Protein AF-A0A9Q0R6B8-F1 (afdb_monomer_lite)

Organism: Anaeramoeba ignava (NCBI:txid1746090)

pLDDT: mean 73.83, std 19.85, range [25.17, 93.31]

Sequence (188 aa):
MEQKQKRKKRKTPLKTPKKSAFLLFLQDQKAKILKKKPNLSGKEISKEGSKIWKKLSNQEKEKYKKKAREEQEKINEEINKSEKNGLESSSTSESEQEKKIPKTRSKFKIPKSVPLEKPLSPYRLFMIDTQKKNLEEFKGISVGEYSKKMSQKWIKLPEEEKKKFFDESKRQKENFQKLLKQNENQQI

InterPro domains:
  IPR009071 High mobility group box domain [PF00505] (19-79)
  IPR009071 High mobility group box domain [PF00505] (118-182)
  IPR009071 High mobility group box domain [PS50118] (15-83)
  IPR009071 High mobility group box domain [PS50118] (116-184)
  IPR009071 High mobility group box domain [SM00398] (15-84)
  IPR009071 High mobility group box domain [SM00398] (115-185)
  IPR036910 High mobility group box domain superfamily [G3DSA:1.10.30.10] (1-98)
  IPR036910 High mobility group box domain superfamily [G3DSA:1.10.30.10] (112-188)
  IPR036910 High mobility group box domain superfamily [SSF47095] (12-80)
  IPR036910 High mobility group box domain superfamily [SSF47095] (109-182)
  IPR050342 High Mobility Group Box (HMGB) [PTHR48112] (3-103)

Secondary structure (DSSP, 8-state):
------------S--PPPPPHHHHHHHHHHHHHHHHSTT--HHHHHHHHHHHHHHS-HHHHHHHHHHHHHHHHHHHHHHHHHHHT---S------S---------------TT---PPPPPHHHHHHHHHHHHTTTTTTT--HHHHHHHHHHHHHHS-HHHHHHHHHHHHHHHHHHHHHHHHHHHTT-

Foldseek 3Di:
DDDPPDPPPPPDPAPDPQAALLNVQLVVCVVVLCVVPPPDDPVVSSVVSVVVVVVDDPVSSVVSRVVSVVVVVVSVVVVVVCVVVDDDDDDDDDDDDDPCPDPDPPPPPPPPPDPLPQQDQLLVVQLVVVCVVPVVVCVPDDPVVSVVVSVVCVVPDDVVVSVVSVVSSVVSNVVSVVVVVVVVVVVD

Structure (mmCIF, N/CA/C/O backbone):
data_AF-A0A9Q0R6B8-F1
#
_entry.id   AF-A0A9Q0R6B8-F1
#
loop_
_atom_site.group_PDB
_atom_site.id
_atom_site.type_symbol
_atom_site.label_atom_id
_atom_site.label_alt_id
_atom_site.label_comp_id
_atom_site.label_asym_id
_atom_site.label_entity_id
_atom_site.label_seq_id
_atom_site.pdbx_PDB_ins_code
_atom_site.Cartn_x
_atom_site.Cartn_y
_atom_site.Cartn_z
_atom_site.occupancy
_atom_site.B_iso_or_equiv
_atom_site.auth_seq_id
_atom_site.auth_comp_id
_atom_site.auth_asym_id
_atom_site.auth_atom_id
_atom_site.pdbx_PDB_model_num
ATOM 1 N N . MET A 1 1 ? -14.036 -23.603 -27.955 1.00 36.06 1 MET A N 1
ATOM 2 C CA . MET A 1 1 ? -13.813 -22.554 -26.933 1.00 36.06 1 MET A CA 1
ATOM 3 C C . MET A 1 1 ? -13.292 -23.218 -25.669 1.00 36.06 1 MET A C 1
ATOM 5 O O . MET A 1 1 ? -14.067 -23.802 -24.925 1.00 36.06 1 MET A O 1
ATOM 9 N N . GLU A 1 2 ? -11.976 -23.218 -25.472 1.00 37.44 2 GLU A N 1
ATOM 10 C CA . GLU A 1 2 ? -11.338 -23.941 -24.369 1.00 37.44 2 GLU A CA 1
ATOM 11 C C . GLU A 1 2 ? -11.432 -23.126 -23.071 1.00 37.44 2 GLU A C 1
ATOM 13 O O . GLU A 1 2 ? -10.828 -22.061 -22.923 1.00 37.44 2 GLU A O 1
ATOM 18 N N . GLN A 1 3 ? -12.262 -23.589 -22.134 1.00 38.31 3 GLN A N 1
ATOM 19 C CA . GLN A 1 3 ? -12.469 -22.920 -20.854 1.00 38.31 3 GLN A CA 1
ATOM 20 C C . GLN A 1 3 ? -11.260 -23.149 -19.944 1.00 38.31 3 GLN A C 1
ATOM 22 O O . GLN A 1 3 ? -11.102 -24.192 -19.312 1.00 38.31 3 GLN A O 1
ATOM 27 N N . LYS A 1 4 ? -10.408 -22.127 -19.852 1.00 40.81 4 LYS A N 1
ATOM 28 C CA . LYS A 1 4 ? -9.265 -22.058 -18.938 1.00 40.81 4 LYS A CA 1
ATOM 29 C C . LYS A 1 4 ? -9.755 -22.103 -17.484 1.00 40.81 4 LYS A C 1
ATOM 31 O O . LYS A 1 4 ? -10.089 -21.073 -16.894 1.00 40.81 4 LYS A O 1
ATOM 36 N N . GLN A 1 5 ? -9.800 -23.298 -16.894 1.00 43.00 5 GLN A N 1
ATOM 37 C CA . GLN A 1 5 ? -10.132 -23.487 -15.482 1.00 43.00 5 GLN A CA 1
ATOM 38 C C . GLN A 1 5 ? -9.144 -22.703 -14.606 1.00 43.00 5 GLN A C 1
ATOM 40 O O . GLN A 1 5 ? -7.953 -23.011 -14.517 1.00 43.00 5 GLN A O 1
ATOM 45 N N . LYS A 1 6 ? -9.641 -21.659 -13.931 1.00 41.78 6 LYS A N 1
ATOM 46 C CA . LYS A 1 6 ? -8.893 -20.949 -12.888 1.00 41.78 6 LYS A CA 1
ATOM 47 C C . LYS A 1 6 ? -8.602 -21.939 -11.761 1.00 41.78 6 LYS A C 1
ATOM 49 O O . LYS A 1 6 ? -9.496 -22.269 -10.985 1.00 41.78 6 LYS A O 1
ATOM 54 N N . ARG A 1 7 ? -7.346 -22.388 -11.644 1.00 40.69 7 ARG A N 1
ATOM 55 C CA . ARG A 1 7 ? -6.863 -23.170 -10.494 1.00 40.69 7 ARG A CA 1
ATOM 56 C C . ARG A 1 7 ? -7.252 -22.425 -9.211 1.00 40.69 7 ARG A C 1
ATOM 58 O O . ARG A 1 7 ? -6.732 -21.340 -8.940 1.00 40.69 7 ARG A O 1
ATOM 65 N N . LYS A 1 8 ? -8.183 -22.988 -8.429 1.00 44.59 8 LYS A N 1
ATOM 66 C CA . LYS A 1 8 ? -8.467 -22.529 -7.063 1.00 44.59 8 LYS A CA 1
ATOM 67 C C . LYS A 1 8 ? -7.146 -22.619 -6.305 1.00 44.59 8 LYS A C 1
ATOM 69 O O . LYS A 1 8 ? -6.636 -23.716 -6.091 1.00 44.59 8 LYS A O 1
ATOM 74 N N . LYS A 1 9 ? -6.563 -21.470 -5.947 1.00 42.16 9 LYS A N 1
ATOM 75 C CA . LYS A 1 9 ? -5.397 -21.431 -5.060 1.00 42.16 9 LYS A CA 1
ATOM 76 C C . LYS A 1 9 ? -5.772 -22.231 -3.815 1.00 42.16 9 LYS A C 1
ATOM 78 O O . LYS A 1 9 ? -6.734 -21.872 -3.133 1.00 42.16 9 LYS A O 1
ATOM 83 N N . ARG A 1 10 ? -5.060 -23.335 -3.571 1.00 37.53 10 ARG A N 1
ATOM 84 C CA . ARG A 1 10 ? -5.156 -24.093 -2.323 1.00 37.53 10 ARG A CA 1
ATOM 85 C C . ARG A 1 10 ? -5.010 -23.075 -1.194 1.00 37.53 10 ARG A C 1
ATOM 87 O O . ARG A 1 10 ? -4.034 -22.327 -1.174 1.00 37.53 10 ARG A O 1
ATOM 94 N N . LYS A 1 11 ? -6.022 -22.972 -0.329 1.00 45.91 11 LYS A N 1
ATOM 95 C CA . LYS A 1 11 ? -5.918 -22.192 0.904 1.00 45.91 11 LYS A CA 1
ATOM 96 C C . LYS A 1 11 ? -4.832 -22.887 1.713 1.00 45.91 11 LYS A C 1
ATOM 98 O O . LYS A 1 11 ? -5.095 -23.926 2.303 1.00 45.91 11 LYS A O 1
ATOM 103 N N . THR A 1 12 ? -3.608 -22.374 1.654 1.00 46.69 12 THR A N 1
ATOM 104 C CA . THR A 1 12 ? -2.565 -22.765 2.597 1.00 46.69 12 THR A CA 1
ATOM 105 C C . THR A 1 12 ? -3.156 -22.580 3.994 1.00 46.69 12 THR A C 1
ATOM 107 O O . THR A 1 12 ? -3.654 -21.478 4.275 1.00 46.69 12 THR A O 1
ATOM 110 N N . PRO A 1 13 ? -3.184 -23.619 4.841 1.00 55.47 13 PRO A N 1
ATOM 111 C CA . PRO A 1 13 ? -3.532 -23.418 6.234 1.00 55.47 13 PRO A CA 1
ATOM 112 C C . PRO A 1 13 ? -2.503 -22.434 6.814 1.00 55.47 13 PRO A C 1
ATOM 114 O O . PRO A 1 13 ? -1.340 -22.451 6.423 1.00 55.47 13 PRO A O 1
ATOM 117 N N . LEU A 1 14 ? -2.952 -21.524 7.679 1.00 56.34 14 LEU A N 1
ATOM 118 C CA . LEU A 1 14 ? -2.113 -20.621 8.485 1.00 56.34 14 LEU A CA 1
ATOM 119 C C . LEU A 1 14 ? -1.522 -19.363 7.830 1.00 56.34 14 LEU A C 1
ATOM 121 O O . LEU A 1 14 ? -0.353 -19.030 7.981 1.00 56.34 14 LEU A O 1
ATOM 125 N N . LYS A 1 15 ? -2.379 -18.524 7.245 1.00 57.25 15 LYS A N 1
ATOM 126 C CA . LYS A 1 15 ? -2.163 -17.060 7.311 1.00 57.25 15 LYS A CA 1
ATOM 127 C C . LYS A 1 15 ? -3.438 -16.332 7.719 1.00 57.25 15 LYS A C 1
ATOM 129 O O . LYS A 1 15 ? -3.855 -15.371 7.076 1.00 57.25 15 LYS A O 1
ATOM 134 N N . THR A 1 16 ? -4.098 -16.794 8.779 1.00 60.78 16 THR A N 1
ATOM 135 C CA . THR A 1 16 ? -5.137 -15.982 9.419 1.00 60.78 16 THR A CA 1
ATOM 136 C C . THR A 1 16 ? -4.463 -14.788 10.101 1.00 60.78 16 THR A C 1
ATOM 138 O O . THR A 1 16 ? -3.578 -14.981 10.935 1.00 60.78 16 THR A O 1
ATOM 141 N N . PRO A 1 17 ? -4.818 -13.541 9.743 1.00 67.81 17 PRO A N 1
ATOM 142 C CA . PRO A 1 17 ? -4.202 -12.371 10.352 1.00 67.81 17 PRO A CA 1
ATOM 143 C C . PRO A 1 17 ? -4.539 -12.324 11.846 1.00 67.81 17 PRO A C 1
ATOM 145 O O . PRO A 1 17 ? -5.704 -12.469 12.220 1.00 67.81 17 PRO A O 1
ATOM 148 N N . LYS A 1 18 ? -3.523 -12.085 12.687 1.00 74.81 18 LYS A N 1
ATOM 149 C CA . LYS A 1 18 ? -3.690 -11.899 14.137 1.00 74.81 18 LYS A CA 1
ATOM 150 C C . LYS A 1 18 ? -4.697 -10.769 14.380 1.00 74.81 18 LYS A C 1
ATOM 152 O O . LYS A 1 18 ? -4.462 -9.623 13.987 1.00 74.81 18 LYS A O 1
ATOM 157 N N . LYS A 1 19 ? -5.841 -11.084 14.989 1.00 79.06 19 LYS A N 1
ATOM 158 C CA . LYS A 1 19 ? -6.886 -10.097 15.278 1.00 79.06 19 LYS A CA 1
ATOM 159 C C . LYS A 1 19 ? -6.569 -9.396 16.595 1.00 79.06 19 LYS A C 1
ATOM 161 O O . LYS A 1 19 ? -6.492 -10.023 17.641 1.00 79.06 19 LYS A O 1
ATOM 166 N N . SER A 1 20 ? -6.423 -8.075 16.543 1.00 86.88 20 SER A N 1
ATOM 167 C CA . SER A 1 20 ? -6.339 -7.231 17.740 1.00 86.88 20 SER A CA 1
ATOM 168 C C . SER A 1 20 ? -7.655 -7.263 18.535 1.00 86.88 20 SER A C 1
ATOM 170 O O . SER A 1 20 ? -8.725 -7.442 17.951 1.00 86.88 20 SER A O 1
ATOM 172 N N . ALA A 1 21 ? -7.592 -6.989 19.843 1.00 90.31 21 ALA A N 1
ATOM 173 C CA . ALA A 1 21 ? -8.752 -6.840 20.732 1.00 90.31 21 ALA A CA 1
ATOM 174 C C . ALA A 1 21 ? -9.850 -5.938 20.144 1.00 90.31 21 ALA A C 1
ATOM 176 O O . ALA A 1 21 ? -11.033 -6.271 20.191 1.00 90.31 21 ALA A O 1
ATOM 177 N N . PHE A 1 22 ? -9.450 -4.831 19.511 1.00 90.75 22 PHE A N 1
ATOM 178 C CA . PHE A 1 22 ? -10.383 -3.920 18.853 1.00 90.75 22 PHE A CA 1
ATOM 179 C C . PHE A 1 22 ? -11.073 -4.552 17.635 1.00 90.75 22 PHE A C 1
ATOM 181 O O . PHE A 1 22 ? -12.249 -4.296 17.401 1.00 90.75 22 PHE A O 1
ATOM 188 N N . LEU A 1 23 ? -10.376 -5.391 16.862 1.00 90.19 23 LEU A N 1
ATOM 189 C CA . LEU A 1 23 ? -10.960 -6.063 15.696 1.00 90.19 23 LEU A CA 1
ATOM 190 C C . LEU A 1 23 ? -11.972 -7.136 16.107 1.00 90.19 23 LEU A C 1
ATOM 192 O O . LEU A 1 23 ? -13.007 -7.256 15.458 1.00 90.19 23 LEU A O 1
ATOM 196 N N . LEU A 1 24 ? -11.700 -7.872 17.190 1.00 90.56 24 LEU A N 1
ATOM 197 C CA . LEU A 1 24 ? -12.663 -8.813 17.775 1.00 90.56 24 LEU A CA 1
ATOM 198 C C . LEU A 1 24 ? -13.919 -8.078 18.247 1.00 90.56 24 LEU A C 1
ATOM 200 O O . LEU A 1 24 ? -15.034 -8.445 17.893 1.00 90.56 24 LEU A O 1
ATOM 204 N N . PHE A 1 25 ? -13.732 -6.967 18.955 1.00 92.50 25 PHE A N 1
ATOM 205 C CA . PHE A 1 25 ? -14.836 -6.110 19.361 1.00 92.50 25 PHE A CA 1
ATOM 206 C C . PHE A 1 25 ? -15.630 -5.549 18.173 1.00 92.50 25 PHE A C 1
ATOM 208 O O . PHE A 1 25 ? -16.860 -5.575 18.183 1.00 92.50 25 PHE A O 1
ATOM 215 N N . LEU A 1 26 ? -14.952 -5.053 17.132 1.00 91.12 26 LEU A N 1
ATOM 216 C CA . LEU A 1 26 ? -15.616 -4.563 15.926 1.00 91.12 26 LEU A CA 1
ATOM 217 C C . LEU A 1 26 ? -16.422 -5.665 15.244 1.00 91.12 26 LEU A C 1
ATOM 219 O O . LEU A 1 26 ? -17.493 -5.373 14.725 1.00 91.12 26 LEU A O 1
ATOM 223 N N . GLN A 1 27 ? -15.933 -6.907 15.238 1.00 89.81 27 GLN A N 1
ATOM 224 C CA . GLN A 1 27 ? -16.653 -8.043 14.669 1.00 89.81 27 GLN A CA 1
ATOM 225 C C . GLN A 1 27 ? -17.984 -8.274 15.4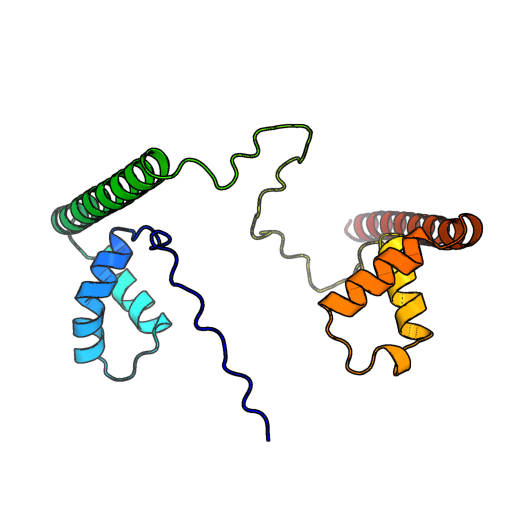04 1.00 89.81 27 GLN A C 1
ATOM 227 O O . GLN A 1 27 ? -19.023 -8.375 14.750 1.00 89.81 27 GLN A O 1
ATOM 232 N N . ASP A 1 28 ? -17.966 -8.242 16.737 1.00 89.56 28 ASP A N 1
ATOM 233 C CA . ASP A 1 28 ? -19.156 -8.438 17.576 1.00 89.56 28 ASP A CA 1
ATOM 234 C C . ASP A 1 28 ? -20.130 -7.248 17.498 1.00 89.56 28 ASP A C 1
ATOM 236 O O . ASP A 1 28 ? -21.353 -7.407 17.491 1.00 89.56 28 ASP A O 1
ATOM 240 N N . GLN A 1 29 ? -19.603 -6.023 17.416 1.00 88.81 29 GLN A N 1
ATOM 241 C CA . GLN A 1 29 ? -20.421 -4.810 17.360 1.00 88.81 29 GLN A CA 1
ATOM 242 C C . GLN A 1 29 ? -20.881 -4.438 15.959 1.00 88.81 29 GLN A C 1
ATOM 244 O O . GLN A 1 29 ? -21.836 -3.674 15.836 1.00 88.81 29 GLN A O 1
ATOM 249 N N . LYS A 1 30 ? -20.257 -4.962 14.899 1.00 88.38 30 LYS A N 1
ATOM 250 C CA . LYS A 1 30 ? -20.631 -4.640 13.517 1.00 88.38 30 LYS A CA 1
ATOM 251 C C . LYS A 1 30 ? -22.118 -4.880 13.281 1.00 88.38 30 LYS A C 1
ATOM 253 O O . LYS A 1 30 ? -22.778 -4.010 12.725 1.00 88.38 30 LYS A O 1
ATOM 258 N N . ALA A 1 31 ? -22.655 -6.005 13.755 1.00 88.56 31 ALA A N 1
ATOM 259 C CA . ALA A 1 31 ? -24.080 -6.311 13.635 1.00 88.56 31 ALA A CA 1
ATOM 260 C C . ALA A 1 31 ? -24.959 -5.293 14.385 1.00 88.56 31 ALA A C 1
ATOM 262 O O . ALA A 1 31 ? -25.987 -4.867 13.870 1.00 88.56 31 ALA A O 1
ATOM 263 N N . LYS A 1 32 ? -24.538 -4.842 15.574 1.00 88.19 32 LYS A N 1
ATOM 264 C CA . LYS A 1 32 ? -25.257 -3.825 16.362 1.00 88.19 32 LYS A CA 1
ATOM 265 C C . LYS A 1 32 ? -25.207 -2.443 15.703 1.00 88.19 32 LYS A C 1
ATOM 267 O O . LYS A 1 32 ? -26.215 -1.744 15.684 1.00 88.19 32 LYS A O 1
ATOM 272 N N . ILE A 1 33 ? -24.060 -2.066 15.135 1.00 86.94 33 ILE A N 1
ATOM 273 C CA . ILE A 1 33 ? -23.883 -0.807 14.397 1.00 86.94 33 ILE A CA 1
ATOM 274 C C . ILE A 1 33 ? -24.742 -0.821 13.129 1.00 86.94 33 ILE A C 1
ATOM 276 O O . ILE A 1 33 ? -25.433 0.157 12.859 1.00 86.94 33 ILE A O 1
ATOM 280 N N . LEU A 1 34 ? -24.764 -1.943 12.404 1.00 86.44 34 LEU A N 1
ATOM 281 C CA . LEU A 1 34 ? -25.547 -2.091 11.179 1.00 86.44 34 LEU A CA 1
ATOM 282 C C . LEU A 1 34 ? -27.059 -2.133 11.449 1.00 86.44 34 LEU A C 1
ATOM 284 O O . LEU A 1 34 ? -27.821 -1.590 10.662 1.00 86.44 34 LEU A O 1
ATOM 288 N N . LYS A 1 35 ? -27.496 -2.702 12.585 1.00 88.00 35 LYS A N 1
ATOM 289 C CA . LYS A 1 35 ? -28.900 -2.624 13.034 1.00 88.00 35 LYS A CA 1
ATOM 290 C C . LYS A 1 35 ? -29.338 -1.189 13.328 1.00 88.00 35 LYS A C 1
ATOM 292 O O . LYS A 1 35 ? -30.445 -0.811 12.978 1.00 88.00 35 LYS A O 1
ATOM 297 N N . LYS A 1 36 ? -28.481 -0.389 13.973 1.00 86.44 36 LYS A N 1
ATOM 298 C CA . LYS A 1 36 ? -28.786 1.019 14.283 1.00 86.44 36 LYS A CA 1
ATOM 299 C C . LYS A 1 36 ? -28.726 1.922 13.053 1.00 86.44 36 LYS A C 1
ATOM 301 O O . LYS A 1 36 ? -29.419 2.930 13.006 1.00 86.44 36 LYS A O 1
ATOM 306 N N . LYS A 1 37 ? -27.850 1.600 12.101 1.00 82.69 37 LYS A N 1
ATOM 307 C CA . LYS A 1 37 ? -27.638 2.357 10.868 1.00 82.69 37 LYS A CA 1
ATOM 308 C C . LYS A 1 37 ? -27.462 1.384 9.698 1.00 82.69 37 LYS A C 1
ATOM 310 O O . LYS A 1 37 ? -26.321 1.024 9.374 1.00 82.69 37 LYS A O 1
ATOM 315 N N . PRO A 1 38 ? -28.568 0.931 9.084 1.00 80.25 38 PRO A N 1
ATOM 316 C CA . PRO A 1 38 ? -28.484 0.154 7.855 1.00 80.25 38 PRO A CA 1
ATOM 317 C C . PRO A 1 38 ? -27.844 1.023 6.756 1.00 80.25 38 PRO A C 1
ATOM 319 O O . PRO A 1 38 ? -28.044 2.233 6.736 1.00 80.25 38 PRO A O 1
ATOM 322 N N . ASN A 1 39 ? -27.050 0.416 5.866 1.00 81.50 39 ASN A N 1
ATOM 323 C CA . ASN A 1 39 ? -26.309 1.054 4.753 1.00 81.50 39 ASN A CA 1
ATOM 324 C C . ASN A 1 39 ? -24.988 1.788 5.064 1.00 81.50 39 ASN A C 1
ATOM 326 O O . ASN A 1 39 ? -24.463 2.480 4.195 1.00 81.50 39 ASN A O 1
ATOM 330 N N . LEU A 1 40 ? -24.379 1.607 6.241 1.00 80.62 40 LEU A N 1
ATOM 331 C CA . LEU A 1 40 ? -23.045 2.173 6.490 1.00 80.62 40 LEU A CA 1
ATOM 332 C C . LEU A 1 40 ? -21.926 1.445 5.735 1.00 80.62 40 LEU A C 1
ATOM 334 O O . LEU A 1 40 ? -21.816 0.214 5.761 1.00 80.62 40 LEU A O 1
ATOM 338 N N . SER A 1 41 ? -21.007 2.226 5.166 1.00 84.75 41 SER A N 1
ATOM 339 C CA . SER A 1 41 ? -19.764 1.715 4.594 1.00 84.75 41 SER A CA 1
ATOM 340 C C . SER A 1 41 ? -18.840 1.170 5.689 1.00 84.75 41 SER A C 1
ATOM 342 O O . SER A 1 41 ? -18.811 1.660 6.820 1.00 84.75 41 SER A O 1
ATOM 344 N N . GLY A 1 42 ? -17.994 0.186 5.363 1.00 83.06 42 GLY A N 1
ATOM 345 C CA . GLY A 1 42 ? -17.058 -0.422 6.324 1.00 83.06 42 GLY A CA 1
ATOM 346 C C . GLY A 1 42 ? -16.146 0.588 7.043 1.00 83.06 42 GLY A C 1
ATOM 347 O O . GLY A 1 42 ? -15.787 0.391 8.209 1.00 83.06 42 GLY A O 1
ATOM 348 N N . LYS A 1 43 ? -15.818 1.706 6.377 1.00 87.38 43 LYS A N 1
ATOM 349 C CA . LYS A 1 43 ? -15.068 2.828 6.970 1.00 87.38 43 LYS A CA 1
ATOM 350 C C . LYS A 1 43 ? -15.859 3.529 8.078 1.00 87.38 43 LYS A C 1
ATOM 352 O O . LYS A 1 43 ? -15.298 3.854 9.122 1.00 87.38 43 LYS A O 1
ATOM 357 N N . GLU A 1 44 ? -17.152 3.736 7.873 1.00 88.75 44 GLU A N 1
ATOM 358 C CA . GLU A 1 44 ? -18.035 4.404 8.830 1.00 88.75 44 GLU A CA 1
ATOM 359 C C . GLU A 1 44 ? -18.336 3.502 10.025 1.00 88.75 44 GLU A C 1
ATOM 361 O O . GLU A 1 44 ? -18.282 3.965 11.163 1.00 88.75 44 GLU A O 1
ATOM 366 N N . ILE A 1 45 ? -18.526 2.199 9.785 1.00 88.31 45 ILE A N 1
ATOM 367 C CA . ILE A 1 45 ? -18.655 1.188 10.846 1.00 88.31 45 ILE A CA 1
ATOM 368 C C . ILE A 1 45 ? -17.416 1.202 11.742 1.00 88.31 45 ILE A C 1
ATOM 370 O O . ILE A 1 45 ? -17.530 1.198 12.966 1.00 88.31 45 ILE A O 1
ATOM 374 N N . SER A 1 46 ? -16.227 1.261 11.140 1.00 88.94 46 SER A N 1
ATOM 375 C CA . SER A 1 46 ? -14.970 1.327 11.887 1.00 88.94 46 SER A CA 1
ATOM 376 C C . SER A 1 46 ? -14.869 2.622 12.698 1.00 88.94 46 SER A C 1
ATOM 378 O O . SER A 1 46 ? -14.500 2.573 13.868 1.00 88.94 46 SER A O 1
ATOM 380 N N . LYS A 1 47 ? -15.253 3.771 12.121 1.00 90.69 47 LYS A N 1
ATOM 381 C CA . LYS A 1 47 ? -15.260 5.073 12.812 1.00 90.69 47 LYS A CA 1
ATOM 382 C C . LYS A 1 47 ? -16.212 5.075 14.007 1.00 90.69 47 LYS A C 1
ATOM 384 O O . LYS A 1 47 ? -15.840 5.542 15.081 1.00 90.69 47 LYS A O 1
ATOM 389 N N . GLU A 1 48 ? -17.416 4.540 13.839 1.00 90.00 48 GLU A N 1
ATOM 390 C CA . GLU A 1 48 ? -18.404 4.463 14.913 1.00 90.00 48 GLU A CA 1
ATOM 391 C C . GLU A 1 48 ? -17.979 3.460 15.990 1.00 90.00 48 GLU A C 1
ATOM 393 O O . GLU A 1 48 ? -17.983 3.777 17.178 1.00 90.00 48 GLU A O 1
ATOM 398 N N . GLY A 1 49 ? -17.484 2.292 15.585 1.00 91.06 49 GLY A N 1
ATOM 399 C CA . GLY A 1 49 ? -16.946 1.301 16.506 1.00 91.06 49 GLY A CA 1
ATOM 400 C C . GLY A 1 49 ? -15.740 1.814 17.297 1.00 91.06 49 GLY A C 1
ATOM 401 O O . GLY A 1 49 ? -15.642 1.539 18.489 1.00 91.06 49 GLY A O 1
ATOM 402 N N . SER A 1 50 ? -14.869 2.643 16.711 1.00 91.81 50 SER A N 1
ATOM 403 C CA . SER A 1 50 ? -13.793 3.312 17.458 1.00 91.81 50 SER A CA 1
ATOM 404 C C . SER A 1 50 ? -14.320 4.257 18.540 1.00 91.81 50 SER A C 1
ATOM 406 O O . SER A 1 50 ? -13.724 4.329 19.614 1.00 91.81 50 SER A O 1
ATOM 408 N N . LYS A 1 51 ? -15.427 4.974 18.298 1.00 92.00 51 LYS A N 1
ATOM 409 C CA . LYS A 1 51 ? -16.048 5.823 19.330 1.00 92.00 51 LYS A CA 1
ATOM 410 C C . LYS A 1 51 ? -16.593 4.979 20.477 1.00 92.00 51 LYS A C 1
ATOM 412 O O . LYS A 1 51 ? -16.340 5.310 21.632 1.00 92.00 51 LYS A O 1
ATOM 417 N N . ILE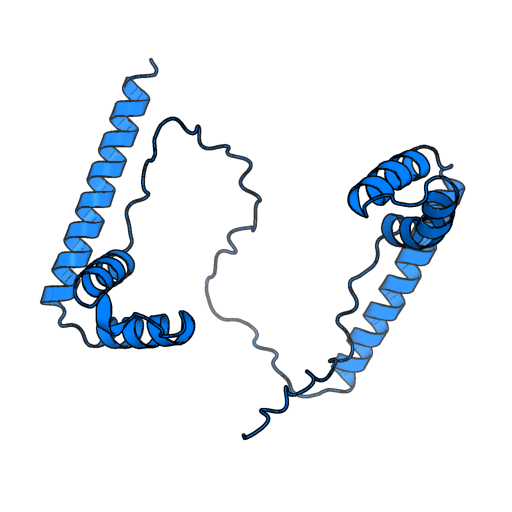 A 1 52 ? -17.294 3.886 20.164 1.00 90.06 52 ILE A N 1
ATOM 418 C CA . ILE A 1 52 ? -17.835 2.972 21.181 1.00 90.06 52 ILE A CA 1
ATOM 419 C C . ILE A 1 52 ? -16.682 2.353 21.977 1.00 90.06 52 ILE A C 1
ATOM 421 O O . ILE A 1 52 ? -16.694 2.408 23.199 1.00 90.06 52 ILE A O 1
ATOM 425 N N . TRP A 1 53 ? -15.635 1.871 21.301 1.00 92.12 53 TRP A N 1
ATOM 426 C CA . TRP A 1 53 ? -14.454 1.303 21.952 1.00 92.12 53 TRP A CA 1
ATOM 427 C C . TRP A 1 53 ? -13.781 2.281 22.911 1.00 92.12 53 TRP A C 1
ATOM 429 O O . TRP A 1 53 ? -13.405 1.891 24.007 1.00 92.12 53 TRP A O 1
ATOM 439 N N . LYS A 1 54 ? -13.650 3.563 22.546 1.00 91.38 54 LYS A N 1
ATOM 440 C CA . LYS A 1 54 ? -13.095 4.575 23.457 1.00 91.38 54 LYS A CA 1
ATOM 441 C C . LYS A 1 54 ? -13.950 4.744 24.715 1.00 91.38 54 LYS A C 1
ATOM 443 O O . LYS A 1 54 ? -13.370 4.826 25.794 1.00 91.38 54 LYS A O 1
ATOM 448 N N . LYS A 1 55 ? -15.280 4.720 24.571 1.00 91.56 55 LYS A N 1
ATOM 449 C CA . LYS A 1 55 ? -16.256 4.857 25.665 1.00 91.56 55 LYS A CA 1
ATOM 450 C C . LYS A 1 55 ? -16.405 3.614 26.554 1.00 91.56 55 LYS A C 1
ATOM 452 O O . LYS A 1 55 ? -16.926 3.749 27.651 1.00 91.56 55 LYS A O 1
ATOM 457 N N . LEU A 1 56 ? -15.975 2.431 26.107 1.00 89.69 56 LEU A N 1
ATOM 458 C CA . LEU A 1 56 ? -16.036 1.214 26.929 1.00 89.69 56 LEU A CA 1
ATOM 459 C C . LEU A 1 56 ? -15.204 1.342 28.204 1.00 89.69 56 LEU A C 1
ATOM 461 O O . LEU A 1 56 ? -14.122 1.946 28.203 1.00 89.69 56 LEU A O 1
ATOM 465 N N . SER A 1 57 ? -15.675 0.665 29.248 1.00 90.69 57 SER A N 1
ATOM 466 C CA . SER A 1 57 ? -14.947 0.495 30.500 1.00 90.69 57 SER A CA 1
ATOM 467 C C . SER A 1 57 ? -13.630 -0.266 30.294 1.00 90.69 57 SER A C 1
ATOM 469 O O . SER A 1 57 ? -13.457 -1.033 29.338 1.00 90.69 57 SER A O 1
ATOM 471 N N . ASN A 1 58 ? -12.678 -0.072 31.210 1.00 89.50 58 ASN A N 1
ATOM 472 C CA . ASN A 1 58 ? -11.420 -0.819 31.183 1.00 89.50 58 ASN A CA 1
ATOM 473 C C . ASN A 1 58 ? -11.659 -2.327 31.352 1.00 89.50 58 ASN A C 1
ATOM 475 O O . ASN A 1 58 ? -11.014 -3.109 30.663 1.00 89.50 58 ASN A O 1
ATOM 479 N N . GLN A 1 59 ? -12.638 -2.738 32.165 1.00 89.31 59 GLN A N 1
ATOM 480 C CA . GLN A 1 59 ? -12.982 -4.150 32.368 1.00 89.31 59 GLN A CA 1
ATOM 481 C C . GLN A 1 59 ? -13.467 -4.833 31.080 1.00 89.31 59 GLN A C 1
ATOM 483 O O . GLN A 1 59 ? -13.030 -5.936 30.748 1.00 89.31 59 GLN A O 1
ATOM 488 N N . GLU A 1 60 ? -14.322 -4.169 30.298 1.00 88.50 60 GLU A N 1
ATOM 489 C CA . GLU A 1 60 ? -14.779 -4.720 29.020 1.00 88.50 60 GLU A CA 1
ATOM 490 C C . GLU A 1 60 ? -13.648 -4.781 27.994 1.00 88.50 60 GLU A C 1
ATOM 492 O O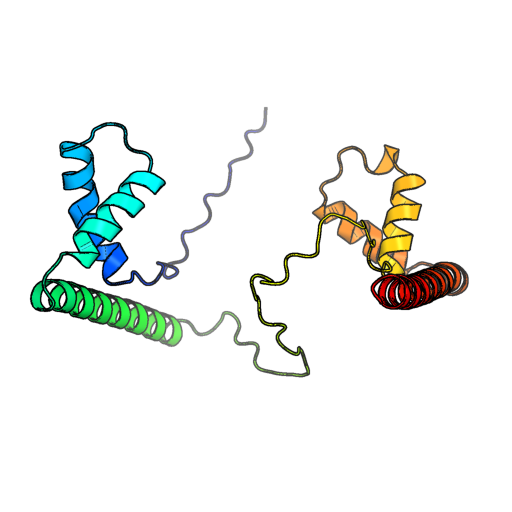 . GLU A 1 60 ? -13.508 -5.781 27.288 1.00 88.50 60 GLU A O 1
ATOM 497 N N . LYS A 1 61 ? -12.799 -3.747 27.936 1.00 90.50 61 LYS A N 1
ATOM 498 C CA . LYS A 1 61 ? -11.603 -3.745 27.080 1.00 90.50 61 LYS A CA 1
ATOM 499 C C . LYS A 1 61 ? -10.659 -4.891 27.443 1.00 90.50 61 LYS A C 1
ATOM 501 O O . LYS A 1 61 ? -10.184 -5.575 26.537 1.00 90.50 61 LYS A O 1
ATOM 506 N N . GLU A 1 62 ? -10.421 -5.129 28.732 1.00 91.81 62 GLU A N 1
ATOM 507 C CA . GLU A 1 62 ? -9.589 -6.233 29.228 1.00 91.81 62 GLU A CA 1
ATOM 508 C C . GLU A 1 62 ? -10.138 -7.597 28.796 1.00 91.81 62 GLU A C 1
ATOM 510 O O . GLU A 1 62 ? -9.378 -8.431 28.306 1.00 91.81 62 GLU A O 1
ATOM 515 N N . LYS A 1 63 ? -11.462 -7.803 28.832 1.00 93.31 63 LYS A N 1
ATOM 516 C CA . LYS A 1 63 ? -12.084 -9.036 28.317 1.00 93.31 63 LYS A CA 1
ATOM 517 C C . LYS A 1 63 ? -11.721 -9.298 26.851 1.00 93.31 63 LYS A C 1
ATOM 519 O O . LYS A 1 63 ? -11.394 -10.428 26.490 1.00 93.31 63 LYS A O 1
ATOM 524 N N . TYR A 1 64 ? -11.744 -8.272 25.998 1.00 91.88 64 TYR A N 1
ATOM 525 C CA . TYR A 1 64 ? -11.349 -8.415 24.590 1.00 91.88 64 TYR A CA 1
ATOM 526 C C . TYR A 1 64 ? -9.834 -8.542 24.399 1.00 91.88 64 TYR A C 1
ATOM 528 O O . TYR A 1 64 ? -9.407 -9.229 23.473 1.00 91.88 64 TYR A O 1
ATOM 536 N N . LYS A 1 65 ? -9.012 -7.921 25.256 1.00 91.81 65 LYS A N 1
ATOM 537 C CA . LYS A 1 65 ? -7.553 -8.121 25.244 1.00 91.81 65 LYS A CA 1
ATOM 538 C C . LYS A 1 65 ? -7.179 -9.551 25.611 1.00 91.81 65 LYS A C 1
ATOM 540 O O . LYS A 1 65 ? -6.373 -10.144 24.901 1.00 91.81 65 LYS A O 1
ATOM 545 N N . LYS A 1 66 ? -7.808 -10.121 26.644 1.00 92.12 66 LYS A N 1
ATOM 546 C CA . LYS A 1 66 ? -7.614 -11.522 27.037 1.00 92.12 66 LYS A CA 1
ATOM 547 C C . LYS A 1 66 ? -7.999 -12.468 25.898 1.00 92.12 66 LYS A C 1
ATOM 549 O O . LYS A 1 66 ? -7.173 -13.269 25.481 1.00 92.12 66 LYS A O 1
ATOM 554 N N . LYS A 1 67 ? -9.180 -12.280 25.295 1.00 89.62 67 LYS A N 1
ATOM 555 C CA . LYS A 1 67 ? -9.603 -13.049 24.108 1.00 89.62 67 LYS A CA 1
ATOM 556 C C . LYS A 1 67 ? -8.624 -12.929 22.935 1.00 89.62 67 LYS A C 1
ATOM 558 O O . LYS A 1 67 ? -8.345 -13.915 22.267 1.00 89.62 67 LYS A O 1
ATOM 563 N N . ALA A 1 68 ? -8.109 -11.727 22.665 1.00 90.25 68 ALA A N 1
ATOM 564 C CA . ALA A 1 68 ? -7.135 -11.520 21.595 1.00 90.25 68 ALA A CA 1
ATOM 565 C C . ALA A 1 68 ? -5.803 -12.223 21.876 1.00 90.25 68 ALA A C 1
ATOM 567 O O . ALA A 1 68 ? -5.191 -12.744 20.948 1.00 90.25 68 ALA A O 1
ATOM 568 N N . ARG A 1 69 ? -5.374 -12.249 23.142 1.00 89.12 69 ARG A N 1
ATOM 569 C CA . ARG A 1 69 ? -4.176 -12.967 23.576 1.00 89.12 69 ARG A CA 1
ATOM 570 C C . ARG A 1 69 ? -4.342 -14.476 23.409 1.00 89.12 69 ARG A C 1
ATOM 572 O O . ARG A 1 69 ? -3.497 -15.082 22.767 1.00 89.12 69 ARG A O 1
ATOM 579 N N . GLU A 1 70 ? -5.448 -15.042 23.886 1.00 89.50 70 GLU A N 1
ATOM 580 C CA . GLU A 1 70 ? -5.754 -16.474 23.744 1.00 89.50 70 GLU A CA 1
ATOM 581 C C . GLU A 1 70 ? -5.818 -16.899 22.267 1.00 89.50 70 GLU A C 1
ATOM 583 O O . GLU A 1 70 ? -5.245 -17.911 21.877 1.00 89.50 70 GLU A O 1
ATOM 588 N N . GLU A 1 71 ? -6.475 -16.110 21.411 1.00 86.44 71 GLU A N 1
ATOM 589 C CA . GLU A 1 71 ? -6.533 -16.381 19.968 1.00 86.44 71 GLU A CA 1
ATOM 590 C C . GLU A 1 71 ? -5.142 -16.293 19.319 1.00 86.44 71 GLU A C 1
ATOM 592 O O . GLU A 1 71 ? -4.792 -17.091 18.450 1.00 86.44 71 GLU A O 1
ATOM 597 N N . GLN A 1 72 ? -4.328 -15.323 19.742 1.00 83.31 72 GLN A N 1
ATOM 598 C CA . GLN A 1 72 ? -2.960 -15.180 19.259 1.00 83.31 72 GLN A CA 1
ATOM 599 C C . GLN A 1 72 ? -2.080 -16.360 19.688 1.00 83.31 72 GLN A C 1
ATOM 601 O O . GLN A 1 72 ? -1.267 -16.805 18.880 1.00 83.31 72 GLN A O 1
ATOM 606 N N . GLU A 1 73 ? -2.232 -16.844 20.920 1.00 86.50 73 GLU A N 1
ATOM 607 C CA . GLU A 1 73 ? -1.524 -18.013 21.446 1.00 86.50 73 GLU A CA 1
ATOM 608 C C . GLU A 1 73 ? -1.911 -19.270 20.658 1.00 86.50 73 GLU A C 1
ATOM 610 O O . GLU A 1 73 ? -1.020 -19.914 20.116 1.00 86.50 73 GLU A O 1
ATOM 615 N N . LYS A 1 74 ? -3.207 -19.524 20.425 1.00 86.00 74 LYS A N 1
ATOM 616 C CA . LYS A 1 74 ? -3.677 -20.642 19.581 1.00 86.00 74 LYS A CA 1
ATOM 617 C C . LYS A 1 74 ? -3.117 -20.602 18.162 1.00 86.00 74 LYS A C 1
ATOM 619 O O . LYS A 1 74 ? -2.671 -21.616 17.639 1.00 86.00 74 LYS A O 1
ATOM 624 N N . ILE A 1 75 ? -3.116 -19.427 17.524 1.00 82.62 75 ILE A N 1
ATOM 625 C CA . ILE A 1 75 ? -2.520 -19.268 16.188 1.00 82.62 75 ILE A CA 1
ATOM 626 C C . ILE A 1 75 ? -1.019 -19.571 16.238 1.00 82.62 75 ILE A C 1
ATOM 628 O O . ILE A 1 75 ? -0.492 -20.183 15.316 1.00 82.62 75 ILE A O 1
ATOM 632 N N . ASN A 1 76 ? -0.325 -19.133 17.289 1.00 82.81 76 ASN A N 1
ATOM 633 C CA . ASN A 1 76 ? 1.107 -19.364 17.446 1.00 82.81 76 ASN A CA 1
ATOM 634 C C . ASN A 1 76 ? 1.427 -20.844 17.695 1.00 82.81 76 ASN A C 1
ATOM 636 O O . ASN A 1 76 ? 2.372 -21.364 17.115 1.00 82.81 76 ASN A O 1
ATOM 640 N N . GLU A 1 77 ? 0.627 -21.526 18.512 1.00 84.75 77 GLU A N 1
ATOM 641 C CA . GLU A 1 77 ? 0.721 -22.969 18.744 1.00 84.75 77 GLU A CA 1
ATOM 642 C C . GLU A 1 77 ? 0.487 -23.760 17.461 1.00 84.75 77 GLU A C 1
ATOM 644 O O . GLU A 1 77 ? 1.265 -24.657 17.149 1.00 84.75 77 GLU A O 1
ATOM 649 N N . GLU A 1 78 ? -0.531 -23.395 16.682 1.00 82.56 78 GLU A N 1
ATOM 650 C CA . GLU A 1 78 ? -0.824 -24.045 15.407 1.00 82.56 78 GLU A CA 1
ATOM 651 C C . GLU A 1 78 ? 0.315 -23.816 14.397 1.00 82.56 78 GLU A C 1
ATOM 653 O O . GLU A 1 78 ? 0.690 -24.742 13.677 1.00 82.56 78 GLU A O 1
ATOM 658 N N . ILE A 1 79 ? 0.916 -22.613 14.374 1.00 79.25 79 ILE A N 1
ATOM 659 C CA . ILE A 1 79 ? 2.104 -22.314 13.554 1.00 79.25 79 ILE A CA 1
ATOM 660 C C . ILE A 1 79 ? 3.266 -23.202 13.988 1.00 79.25 79 ILE A C 1
ATOM 662 O O . ILE A 1 79 ? 3.780 -23.953 13.164 1.00 79.25 79 ILE A O 1
ATOM 666 N N . ASN A 1 80 ? 3.602 -23.213 15.276 1.00 79.31 80 ASN A N 1
ATOM 667 C CA . ASN A 1 80 ? 4.689 -24.031 15.811 1.00 79.31 80 ASN A CA 1
ATOM 668 C C . ASN A 1 80 ? 4.462 -25.533 15.563 1.00 79.31 80 ASN A C 1
ATOM 670 O O . ASN A 1 80 ? 5.401 -26.272 15.277 1.00 79.31 80 ASN A O 1
ATOM 674 N N . LYS A 1 81 ? 3.216 -26.011 15.661 1.00 79.56 81 LYS A N 1
ATOM 675 C CA . LYS A 1 81 ? 2.844 -27.402 15.369 1.00 79.56 81 LYS A CA 1
ATOM 676 C C . LYS A 1 81 ? 2.990 -27.718 13.881 1.00 79.56 81 LYS A C 1
ATOM 678 O O . LYS A 1 81 ? 3.475 -28.792 13.535 1.00 79.56 81 LYS A O 1
ATOM 683 N N . SER A 1 82 ? 2.609 -26.787 13.007 1.00 71.00 82 SER A N 1
ATOM 684 C CA . SER A 1 82 ? 2.794 -26.928 11.560 1.00 71.00 82 SER A CA 1
ATOM 685 C C . SER A 1 82 ? 4.269 -26.893 11.144 1.00 71.00 82 SER A C 1
ATOM 687 O O . SER A 1 82 ? 4.653 -27.648 10.259 1.00 71.00 82 SER A O 1
ATOM 689 N N . GLU A 1 83 ? 5.103 -26.101 11.826 1.00 66.44 83 GLU A N 1
ATOM 690 C CA . GLU A 1 83 ? 6.559 -26.069 11.630 1.00 66.44 83 GLU A CA 1
ATOM 691 C C . GLU A 1 83 ? 7.220 -27.371 12.105 1.00 66.44 83 GLU A C 1
ATOM 693 O O . GLU A 1 83 ? 8.095 -27.900 11.426 1.00 66.44 83 GLU A O 1
ATOM 698 N N . LYS A 1 84 ? 6.763 -27.947 13.226 1.00 62.75 84 LYS A N 1
ATOM 699 C CA . LYS A 1 84 ? 7.268 -29.237 13.732 1.00 62.75 84 LYS A CA 1
ATOM 700 C C . LYS A 1 84 ? 6.862 -30.440 12.876 1.00 62.75 84 LYS A C 1
ATOM 702 O O . LYS A 1 84 ? 7.620 -31.398 12.793 1.00 62.75 84 LYS A O 1
ATOM 707 N N . ASN A 1 85 ? 5.692 -30.396 12.239 1.00 60.75 85 ASN A N 1
ATOM 708 C CA . ASN A 1 85 ? 5.183 -31.490 11.402 1.00 60.75 85 ASN A CA 1
ATOM 709 C C . ASN A 1 85 ? 5.583 -31.372 9.917 1.00 60.75 85 ASN A C 1
ATOM 711 O O . ASN A 1 85 ? 5.217 -32.239 9.126 1.00 60.75 85 ASN A O 1
ATOM 715 N N . GLY A 1 86 ? 6.293 -30.310 9.526 1.00 49.59 86 GLY A N 1
ATOM 716 C CA . GLY A 1 86 ? 6.639 -30.006 8.139 1.00 49.59 86 GLY A CA 1
ATOM 717 C C . GLY A 1 86 ? 8.125 -29.723 7.972 1.00 49.59 86 GLY A C 1
ATOM 718 O O . GLY A 1 86 ? 8.521 -28.572 7.795 1.00 49.59 86 GLY A O 1
ATOM 719 N N . LEU A 1 87 ? 8.946 -30.775 7.992 1.00 46.53 87 LEU A N 1
ATOM 720 C CA . LEU A 1 87 ? 10.278 -30.699 7.404 1.00 46.53 87 LEU A CA 1
ATOM 721 C C . LEU A 1 87 ? 10.095 -30.466 5.892 1.00 46.53 87 LEU A C 1
ATOM 723 O O . LEU A 1 87 ? 9.451 -31.263 5.216 1.00 46.53 87 LEU A O 1
ATOM 727 N N . GLU A 1 88 ? 10.655 -29.354 5.415 1.00 40.09 88 GLU A N 1
ATOM 728 C CA . GLU A 1 88 ? 10.722 -28.890 4.020 1.00 40.09 88 GLU A CA 1
ATOM 729 C C . GLU A 1 88 ? 9.556 -28.014 3.492 1.00 40.09 88 GLU A C 1
ATOM 731 O O . GLU A 1 88 ? 8.686 -28.440 2.740 1.00 40.09 88 GLU A O 1
ATOM 736 N N . SER A 1 89 ? 9.631 -26.704 3.768 1.00 34.31 89 SER A N 1
ATOM 737 C CA . SER A 1 89 ? 9.794 -25.730 2.671 1.00 34.31 89 SER A CA 1
ATOM 738 C C . SER A 1 89 ? 10.397 -24.405 3.171 1.00 34.31 89 SER A C 1
ATOM 740 O O . SER A 1 89 ? 9.699 -23.539 3.700 1.00 34.31 89 SER A O 1
ATOM 742 N N . SER A 1 90 ? 11.710 -24.291 2.953 1.00 32.97 90 SER A N 1
ATOM 743 C CA . SER A 1 90 ? 12.579 -23.103 2.964 1.00 32.97 90 SER A CA 1
ATOM 744 C C . SER A 1 90 ? 12.669 -22.265 4.246 1.00 32.97 90 SER A C 1
ATOM 746 O O . SER A 1 90 ? 12.177 -21.136 4.319 1.00 32.97 90 SER A O 1
ATOM 748 N N . SER A 1 91 ? 13.474 -22.759 5.183 1.00 30.73 91 SER A N 1
ATOM 749 C CA . SER A 1 91 ? 14.503 -21.922 5.801 1.00 30.73 91 SER A CA 1
ATOM 750 C C . SER A 1 91 ? 15.521 -21.546 4.718 1.00 30.73 91 SER A C 1
ATOM 752 O O . SER A 1 91 ? 16.187 -22.415 4.168 1.00 30.73 91 SER A O 1
ATOM 754 N N . THR A 1 92 ? 15.654 -20.265 4.401 1.00 25.25 92 THR A N 1
ATOM 755 C CA . THR A 1 92 ? 16.939 -19.710 3.953 1.00 25.25 92 THR A CA 1
ATOM 756 C C . THR A 1 92 ? 17.367 -18.729 5.025 1.00 25.25 92 THR A C 1
ATOM 758 O O . THR A 1 92 ? 16.837 -17.620 5.108 1.00 25.25 92 THR A O 1
ATOM 761 N N . SER A 1 93 ? 18.267 -19.188 5.887 1.00 33.69 93 SER A N 1
ATOM 762 C CA . SER A 1 93 ? 19.069 -18.367 6.782 1.00 33.69 93 SER A CA 1
ATOM 763 C C . SER A 1 93 ? 20.290 -17.836 6.026 1.00 33.69 93 SER A C 1
ATOM 765 O O . SER A 1 93 ? 21.063 -18.619 5.488 1.00 33.69 93 SER A O 1
ATOM 767 N N . GLU A 1 94 ? 20.419 -16.509 6.038 1.00 31.75 94 GLU A N 1
ATOM 768 C CA . GLU A 1 94 ? 21.668 -15.748 6.196 1.00 31.75 94 GLU A CA 1
ATOM 769 C C . GLU A 1 94 ? 22.792 -15.878 5.139 1.00 31.75 94 GLU A C 1
ATOM 771 O O . GLU A 1 94 ? 23.631 -16.766 5.211 1.00 31.75 94 GLU A O 1
ATOM 776 N N . SER A 1 95 ? 22.912 -14.866 4.266 1.00 25.17 95 SER A N 1
ATOM 777 C CA . SER A 1 95 ? 24.190 -14.165 4.040 1.00 25.17 95 SER A CA 1
ATOM 778 C C . SER A 1 95 ? 23.981 -12.805 3.346 1.00 25.17 95 SER A C 1
ATOM 780 O O . SER A 1 95 ? 23.438 -12.723 2.249 1.00 25.17 95 SER A O 1
ATOM 782 N N . GLU A 1 96 ? 24.465 -11.764 4.027 1.00 31.48 96 GLU A N 1
ATOM 783 C CA . GLU A 1 96 ? 24.949 -10.472 3.513 1.00 31.48 96 GLU A CA 1
ATOM 784 C C . GLU A 1 96 ? 23.963 -9.369 3.060 1.00 31.48 96 GLU A C 1
ATOM 786 O O . GLU A 1 96 ? 23.482 -9.284 1.937 1.00 31.48 96 GLU A O 1
ATOM 791 N N . GLN A 1 97 ? 23.811 -8.406 3.980 1.00 31.38 97 GLN A N 1
ATOM 792 C CA . GLN A 1 97 ? 23.731 -6.959 3.731 1.00 31.38 97 GLN A CA 1
ATOM 793 C C . GLN A 1 97 ? 22.566 -6.409 2.889 1.00 31.38 97 GLN A C 1
ATOM 795 O O . GLN A 1 97 ? 22.752 -5.533 2.048 1.00 31.38 97 GLN A O 1
ATOM 800 N N . GLU A 1 98 ? 21.325 -6.730 3.249 1.00 30.88 98 GLU A N 1
ATOM 801 C CA . GLU A 1 98 ? 20.236 -5.771 3.033 1.00 30.88 98 GLU A CA 1
ATOM 802 C C . GLU A 1 98 ? 20.011 -4.956 4.307 1.00 30.88 98 GLU A C 1
ATOM 804 O O . GLU A 1 98 ? 19.364 -5.399 5.261 1.00 30.88 98 GLU A O 1
ATOM 809 N N . LYS A 1 99 ? 20.510 -3.710 4.319 1.00 33.44 99 LYS A N 1
ATOM 810 C CA . LYS A 1 99 ? 19.952 -2.672 5.193 1.00 33.44 99 LYS A CA 1
ATOM 811 C C . LYS A 1 99 ? 18.450 -2.644 4.920 1.00 33.44 99 LYS A C 1
ATOM 813 O O . LYS A 1 99 ? 18.022 -2.102 3.903 1.00 33.44 99 LYS A O 1
ATOM 818 N N . LYS A 1 100 ? 17.652 -3.244 5.810 1.00 30.12 100 LYS A N 1
ATOM 819 C CA . LYS A 1 100 ? 16.191 -3.160 5.782 1.00 30.12 100 LYS A CA 1
ATOM 820 C C . LYS A 1 100 ? 15.823 -1.686 5.823 1.00 30.12 100 LYS A C 1
ATOM 822 O O . LYS A 1 100 ? 15.777 -1.089 6.894 1.00 30.12 100 LYS A O 1
ATOM 827 N N . ILE A 1 101 ? 15.569 -1.092 4.659 1.00 40.44 101 ILE A N 1
ATOM 828 C CA . ILE A 1 101 ? 14.948 0.222 4.583 1.00 40.44 101 ILE A CA 1
ATOM 829 C C . ILE A 1 101 ? 13.582 0.019 5.244 1.00 40.44 101 ILE A C 1
ATOM 831 O O . ILE A 1 101 ? 12.780 -0.781 4.743 1.00 40.44 101 ILE A O 1
ATOM 835 N N . PRO A 1 102 ? 13.309 0.640 6.403 1.00 39.84 102 PRO A N 1
ATOM 836 C CA . PRO A 1 102 ? 12.023 0.468 7.045 1.00 39.84 102 PRO A CA 1
ATOM 837 C C . PRO A 1 102 ? 10.950 0.906 6.046 1.00 39.84 102 PRO A C 1
ATOM 839 O O . PRO A 1 102 ? 11.087 1.951 5.407 1.00 39.84 102 PRO A O 1
ATOM 842 N N . LYS A 1 103 ? 9.870 0.123 5.905 1.00 42.59 103 LYS A N 1
ATOM 843 C CA . LYS A 1 103 ? 8.640 0.582 5.242 1.00 42.59 103 LYS A CA 1
ATOM 844 C C . LYS A 1 103 ? 8.018 1.678 6.107 1.00 42.59 103 LYS A C 1
ATOM 846 O O . LYS A 1 103 ? 6.981 1.491 6.739 1.00 42.59 103 LYS A O 1
ATOM 851 N N . THR A 1 104 ? 8.676 2.825 6.175 1.00 37.97 104 THR A N 1
ATOM 852 C CA . THR A 1 104 ? 8.088 4.040 6.689 1.00 37.97 104 THR A CA 1
ATOM 853 C C . THR A 1 104 ? 7.099 4.483 5.624 1.00 37.97 104 THR A C 1
ATOM 855 O O . THR A 1 104 ? 7.416 4.636 4.445 1.00 37.97 104 THR A O 1
ATOM 858 N N . ARG A 1 105 ? 5.844 4.692 6.025 1.00 47.47 105 ARG A N 1
ATOM 859 C CA . ARG A 1 105 ? 5.059 5.717 5.344 1.00 47.47 105 ARG A CA 1
ATOM 860 C C . ARG A 1 105 ? 5.887 6.983 5.498 1.00 47.47 105 ARG A C 1
ATOM 862 O O . ARG A 1 105 ? 5.961 7.494 6.614 1.00 47.47 105 ARG A O 1
ATOM 869 N N . SER A 1 106 ? 6.578 7.400 4.438 1.00 43.72 106 SER A N 1
ATOM 870 C CA . SER A 1 106 ? 7.332 8.648 4.443 1.00 43.72 106 SER A CA 1
ATOM 871 C C . SER A 1 106 ? 6.389 9.740 4.937 1.0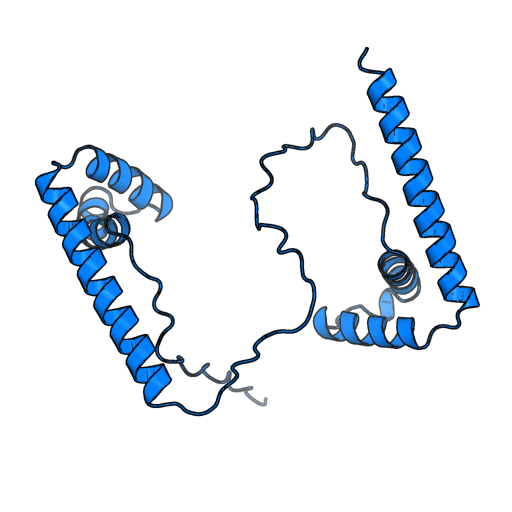0 43.72 106 SER A C 1
ATOM 873 O O . SER A 1 106 ? 5.402 10.066 4.280 1.00 43.72 106 SER A O 1
ATOM 875 N N . LYS A 1 107 ? 6.642 10.241 6.148 1.00 47.03 107 LYS A N 1
ATOM 876 C CA . LYS A 1 107 ? 5.927 11.396 6.700 1.00 47.03 107 LYS A CA 1
ATOM 877 C C . LYS A 1 107 ? 6.465 12.702 6.114 1.00 47.03 107 LYS A C 1
ATOM 879 O O . LYS A 1 107 ? 5.957 13.763 6.458 1.00 47.03 107 LYS A O 1
ATOM 884 N N . PHE A 1 108 ? 7.440 12.633 5.209 1.00 47.44 108 PHE A N 1
ATOM 885 C CA . PHE A 1 108 ? 7.886 13.783 4.451 1.00 47.44 108 PHE A CA 1
ATOM 886 C C . PHE A 1 108 ? 6.901 14.018 3.305 1.00 47.44 108 PHE A C 1
ATOM 888 O O . PHE A 1 108 ? 6.937 13.348 2.271 1.00 47.44 108 PHE A O 1
ATOM 895 N N . LYS A 1 109 ? 5.964 14.945 3.517 1.00 53.47 109 LYS A N 1
ATOM 896 C CA . LYS A 1 109 ? 5.205 15.545 2.420 1.00 53.47 109 LYS A CA 1
ATOM 897 C C . LYS A 1 109 ? 6.204 16.378 1.631 1.00 53.47 109 LYS A C 1
ATOM 899 O O . LYS A 1 109 ? 6.499 17.499 2.018 1.00 53.47 109 LYS A O 1
ATOM 904 N N . ILE A 1 110 ? 6.753 15.801 0.566 1.00 52.00 110 ILE A N 1
ATOM 905 C CA . ILE A 1 110 ? 7.511 16.568 -0.419 1.00 52.00 110 ILE A CA 1
ATOM 906 C C . ILE A 1 110 ? 6.537 17.647 -0.928 1.00 52.00 110 ILE A C 1
ATOM 908 O O . ILE A 1 110 ? 5.448 17.278 -1.390 1.00 52.00 110 ILE A O 1
ATOM 912 N N . PRO A 1 111 ? 6.834 18.947 -0.758 1.00 50.66 111 PRO A N 1
ATOM 913 C CA . PRO A 1 111 ? 5.963 20.003 -1.252 1.00 50.66 111 PRO A CA 1
ATOM 914 C C . PRO A 1 111 ? 5.766 19.817 -2.760 1.00 50.66 111 PRO A C 1
ATOM 916 O O . PRO A 1 111 ? 6.713 19.565 -3.500 1.00 50.66 111 PRO A O 1
ATOM 919 N N . LYS A 1 112 ? 4.511 19.903 -3.217 1.00 55.16 112 LYS A N 1
ATOM 920 C CA . LYS A 1 112 ? 4.104 19.697 -4.621 1.00 55.16 112 LYS A CA 1
ATOM 921 C C . LYS A 1 112 ? 4.695 20.727 -5.602 1.00 55.16 112 LYS A C 1
ATOM 923 O O . LYS A 1 112 ? 4.359 20.672 -6.778 1.00 55.16 112 LYS A O 1
ATOM 928 N N . SER A 1 113 ? 5.509 21.676 -5.140 1.00 56.19 113 SER A N 1
ATOM 929 C CA . SER A 1 113 ? 5.950 22.835 -5.921 1.00 56.19 113 SER A CA 1
ATOM 930 C C . SER A 1 113 ? 7.144 22.578 -6.835 1.00 56.19 113 SER A C 1
ATOM 932 O O . SER A 1 113 ? 7.429 23.427 -7.669 1.00 56.19 113 SER A O 1
ATOM 934 N N . VAL A 1 114 ? 7.814 21.423 -6.758 1.00 50.66 114 VAL A N 1
ATOM 935 C CA . VAL A 1 114 ? 8.822 21.075 -7.767 1.00 50.66 114 VAL A CA 1
ATOM 936 C C . VAL A 1 114 ? 8.773 19.577 -8.065 1.00 50.66 114 VAL A C 1
ATOM 938 O O . VAL A 1 114 ? 9.096 18.770 -7.187 1.00 50.66 114 VAL A O 1
ATOM 941 N N . PRO A 1 115 ? 8.383 19.162 -9.284 1.00 51.50 115 PRO A N 1
ATOM 942 C CA . PRO A 1 115 ? 8.637 17.821 -9.795 1.00 51.50 115 PRO A CA 1
ATOM 943 C C . PRO A 1 115 ? 10.148 17.627 -9.982 1.00 51.50 115 PRO A C 1
ATOM 945 O O . PRO A 1 115 ? 10.669 17.603 -11.092 1.00 51.50 115 PRO A O 1
ATOM 948 N N . LEU A 1 116 ? 10.884 17.530 -8.875 1.00 55.56 116 LEU A N 1
ATOM 949 C CA . LEU A 1 116 ? 12.270 17.093 -8.879 1.00 55.56 116 LEU A CA 1
ATOM 950 C C . LEU A 1 116 ? 12.243 15.591 -9.172 1.00 55.56 116 LEU A C 1
ATOM 952 O O . LEU A 1 116 ? 12.171 14.757 -8.262 1.00 55.56 116 LEU A O 1
ATOM 956 N N . GLU A 1 117 ? 12.211 15.241 -10.458 1.00 64.56 117 GLU A N 1
ATOM 957 C CA . GLU A 1 117 ? 12.395 13.860 -10.873 1.00 64.56 117 GLU A CA 1
ATOM 958 C C . GLU A 1 117 ? 13.750 13.398 -10.346 1.00 64.56 117 GLU A C 1
ATOM 960 O O . GLU A 1 117 ? 14.802 13.966 -10.643 1.00 64.56 117 GLU A O 1
ATOM 965 N N . LYS A 1 118 ? 13.712 12.395 -9.468 1.00 73.44 118 LYS A N 1
ATOM 966 C CA . LYS A 1 118 ? 14.929 11.808 -8.918 1.00 73.44 118 LYS A CA 1
ATOM 967 C C . LYS A 1 118 ? 15.771 11.294 -10.084 1.00 73.44 118 LYS A C 1
ATOM 969 O O . LYS A 1 118 ? 15.200 10.678 -10.988 1.00 73.44 118 LYS A O 1
ATOM 974 N N . PRO A 1 119 ? 17.100 11.474 -10.040 1.00 79.44 119 PRO A N 1
ATOM 975 C CA . PRO A 1 119 ? 17.961 11.011 -11.112 1.00 79.44 119 PRO A CA 1
ATOM 976 C C . PRO A 1 119 ? 17.762 9.510 -11.306 1.00 79.44 119 PRO A C 1
ATOM 978 O O . PRO A 1 119 ? 17.795 8.726 -10.349 1.00 79.44 119 PRO A O 1
ATOM 981 N N . LEU A 1 120 ? 17.496 9.119 -12.547 1.00 84.00 120 LEU A N 1
ATOM 982 C CA . LEU A 1 120 ? 17.139 7.748 -12.864 1.00 84.00 120 LEU A CA 1
ATOM 983 C C . LEU A 1 120 ? 18.397 6.871 -12.879 1.00 84.00 120 LEU A C 1
ATOM 985 O O . LEU A 1 120 ? 19.498 7.305 -13.221 1.00 84.00 120 LEU A O 1
ATOM 989 N N . SER A 1 121 ? 18.233 5.607 -12.487 1.00 88.81 121 SER A N 1
ATOM 990 C CA . SER A 1 121 ? 19.288 4.592 -12.611 1.00 88.81 121 SER A CA 1
ATOM 991 C C . SER A 1 121 ? 19.632 4.353 -14.094 1.00 88.81 121 SER A C 1
ATOM 993 O O . SER A 1 121 ? 18.711 4.404 -14.914 1.00 88.81 121 SER A O 1
ATOM 995 N N . PRO A 1 122 ? 20.891 4.018 -14.451 1.00 88.19 122 PRO A N 1
ATOM 996 C CA . PRO A 1 122 ? 21.290 3.716 -15.833 1.00 88.19 122 PRO A CA 1
ATOM 997 C C . PRO A 1 122 ? 20.364 2.697 -16.515 1.00 88.19 122 PRO A C 1
ATOM 999 O O . PRO A 1 122 ? 19.892 2.912 -17.627 1.00 88.19 122 PRO A O 1
ATOM 1002 N N . TYR A 1 123 ? 19.986 1.636 -15.794 1.00 87.69 123 TYR A N 1
ATOM 1003 C CA . TYR A 1 123 ? 19.051 0.625 -16.292 1.00 87.69 123 TYR A CA 1
ATOM 1004 C C . TYR A 1 123 ? 17.640 1.185 -16.540 1.00 87.69 123 TYR A C 1
ATOM 1006 O O . TYR A 1 123 ? 16.949 0.778 -17.473 1.00 87.69 123 TYR A O 1
ATOM 1014 N N . ARG A 1 124 ? 17.186 2.140 -15.719 1.00 88.00 124 ARG A N 1
ATOM 1015 C CA . ARG A 1 124 ? 15.874 2.776 -15.898 1.00 88.00 124 ARG A CA 1
ATOM 1016 C C . ARG A 1 124 ? 15.860 3.704 -17.109 1.00 88.00 124 ARG A C 1
ATOM 1018 O O . ARG A 1 124 ? 14.855 3.719 -17.813 1.00 88.00 124 ARG A O 1
ATOM 1025 N N . LEU A 1 125 ? 16.959 4.412 -17.364 1.00 88.88 125 LEU A N 1
ATOM 1026 C CA . LEU A 1 125 ? 17.140 5.217 -18.575 1.00 88.88 125 LEU A CA 1
ATOM 1027 C C . LEU A 1 125 ? 17.107 4.345 -19.824 1.00 88.88 125 LEU A C 1
ATOM 1029 O O . LEU A 1 125 ? 16.350 4.632 -20.746 1.00 88.88 125 LEU A O 1
ATOM 1033 N N . PHE A 1 126 ? 17.822 3.222 -19.799 1.00 89.50 126 PHE A N 1
ATOM 1034 C CA . PHE A 1 126 ? 17.759 2.226 -20.860 1.00 89.50 126 PHE A CA 1
ATOM 1035 C C . PHE A 1 126 ? 16.344 1.695 -21.088 1.00 89.50 126 PHE A C 1
ATOM 1037 O O . PHE A 1 126 ? 15.887 1.639 -22.226 1.00 89.50 126 PHE A O 1
ATOM 1044 N N . MET A 1 127 ? 15.609 1.346 -20.029 1.00 86.88 127 MET A N 1
ATOM 1045 C CA . MET A 1 127 ? 14.221 0.892 -20.170 1.00 86.88 127 MET A CA 1
ATOM 1046 C C . MET A 1 127 ? 13.312 1.950 -20.806 1.00 86.88 127 MET A C 1
ATOM 1048 O O . MET A 1 127 ? 12.424 1.591 -21.566 1.00 86.88 127 MET A O 1
ATOM 1052 N N . ILE A 1 128 ? 13.506 3.235 -20.503 1.00 86.50 128 ILE A N 1
ATOM 1053 C CA . ILE A 1 128 ? 12.706 4.318 -21.094 1.00 86.50 128 ILE A CA 1
ATOM 1054 C C . ILE A 1 128 ? 13.091 4.534 -22.560 1.00 86.50 128 ILE A C 1
ATOM 1056 O O . ILE A 1 128 ? 12.210 4.637 -23.410 1.00 86.50 128 ILE A O 1
ATOM 1060 N N . ASP A 1 129 ? 14.388 4.561 -22.868 1.00 86.50 129 ASP A N 1
ATOM 1061 C CA . ASP A 1 129 ? 14.897 4.718 -24.234 1.00 86.50 129 ASP A CA 1
ATOM 1062 C C . ASP A 1 129 ? 14.418 3.579 -25.146 1.00 86.50 129 ASP A C 1
ATOM 1064 O O . ASP A 1 129 ? 13.867 3.801 -26.222 1.00 86.50 129 ASP A O 1
ATOM 1068 N N . THR A 1 130 ? 14.528 2.343 -24.668 1.00 84.88 130 THR A N 1
ATOM 1069 C CA . THR A 1 130 ? 14.063 1.157 -25.397 1.00 84.88 130 THR A CA 1
ATOM 1070 C C . THR A 1 130 ? 12.549 1.079 -25.514 1.00 84.88 130 THR A C 1
ATOM 1072 O O .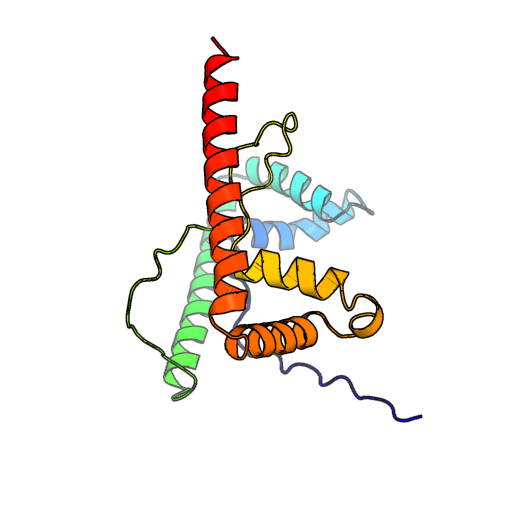 THR A 1 130 ? 12.062 0.654 -26.561 1.00 84.88 130 THR A O 1
ATOM 1075 N N . GLN A 1 131 ? 11.800 1.510 -24.495 1.00 81.44 131 GLN A N 1
ATOM 1076 C CA . GLN A 1 131 ? 10.345 1.633 -24.570 1.00 81.44 131 GLN A CA 1
ATOM 1077 C C . GLN A 1 131 ? 9.928 2.682 -25.603 1.00 81.44 131 GLN A C 1
ATOM 1079 O O . GLN A 1 131 ? 8.969 2.462 -26.333 1.00 81.44 131 GLN A O 1
ATOM 1084 N N . LYS A 1 132 ? 10.650 3.806 -25.684 1.00 82.62 132 LYS A N 1
ATOM 1085 C CA . LYS A 1 132 ? 10.392 4.864 -26.667 1.00 82.62 132 LYS A CA 1
ATOM 1086 C C . LYS A 1 132 ? 10.703 4.399 -28.091 1.00 82.62 132 LYS A C 1
ATOM 1088 O O . LYS A 1 132 ? 9.939 4.702 -28.998 1.00 82.62 132 LYS A O 1
ATOM 1093 N N . LYS A 1 133 ? 11.794 3.649 -28.278 1.00 81.94 133 LYS A N 1
ATOM 1094 C CA . LYS A 1 133 ? 12.205 3.104 -29.584 1.00 81.94 133 LYS A CA 1
ATOM 1095 C C . LYS A 1 133 ? 11.310 1.963 -30.069 1.00 81.94 133 LYS A C 1
ATOM 1097 O O . LYS A 1 133 ? 11.042 1.881 -31.257 1.00 81.94 133 LYS A O 1
ATOM 1102 N N . ASN A 1 134 ? 10.829 1.112 -29.162 1.00 78.56 134 ASN A N 1
ATOM 1103 C CA . ASN A 1 134 ? 10.064 -0.093 -29.502 1.00 78.56 134 ASN A CA 1
ATOM 1104 C C . ASN A 1 134 ? 8.652 -0.056 -28.894 1.00 78.56 134 ASN A C 1
ATOM 1106 O O . ASN A 1 134 ? 8.170 -1.047 -28.348 1.00 78.56 134 ASN A O 1
ATOM 1110 N N . LEU A 1 135 ? 7.992 1.106 -28.950 1.00 71.06 135 LEU A N 1
ATOM 1111 C CA . LEU A 1 135 ? 6.685 1.323 -28.319 1.00 71.06 135 LEU A CA 1
ATOM 1112 C C . LEU A 1 135 ? 5.623 0.328 -28.819 1.00 71.06 135 LEU A C 1
ATOM 1114 O O . LEU A 1 135 ? 4.828 -0.179 -28.026 1.00 71.06 135 LEU A O 1
ATOM 1118 N N . GLU A 1 136 ? 5.658 0.008 -30.113 1.00 75.62 136 GLU A N 1
ATOM 1119 C CA . GLU A 1 136 ? 4.728 -0.926 -30.755 1.00 75.62 136 GLU A CA 1
ATOM 1120 C C . GLU A 1 136 ? 5.022 -2.394 -30.411 1.00 75.62 136 GLU A C 1
ATOM 1122 O O . GLU A 1 136 ? 4.092 -3.170 -30.203 1.00 75.62 136 GLU A O 1
ATOM 1127 N N . GLU A 1 137 ? 6.292 -2.779 -30.231 1.00 70.81 137 GLU A N 1
ATOM 1128 C CA . GLU A 1 137 ? 6.655 -4.154 -29.837 1.00 70.81 137 GLU A CA 1
ATOM 1129 C C . GLU A 1 137 ? 6.160 -4.518 -28.432 1.00 70.81 137 GLU A C 1
ATOM 1131 O O . GLU A 1 137 ? 6.023 -5.694 -28.088 1.00 70.81 137 GLU A O 1
ATOM 1136 N N . PHE A 1 138 ? 5.915 -3.510 -27.595 1.00 69.44 138 PHE A N 1
ATOM 1137 C CA . PHE A 1 138 ? 5.509 -3.694 -26.206 1.00 69.44 138 PHE A CA 1
ATOM 1138 C C . PHE A 1 138 ? 4.010 -3.488 -25.974 1.00 69.44 138 PHE A C 1
ATOM 1140 O O . PHE A 1 138 ? 3.532 -3.687 -24.851 1.00 69.44 138 PHE A O 1
ATOM 1147 N N . LYS A 1 139 ? 3.244 -3.152 -27.017 1.00 75.88 139 LYS A N 1
ATOM 1148 C CA . LYS A 1 139 ? 1.795 -2.979 -26.924 1.00 75.88 139 LYS A CA 1
ATOM 1149 C C . LYS A 1 139 ? 1.114 -4.342 -26.759 1.00 75.88 139 LYS A C 1
ATOM 1151 O O . LYS A 1 139 ? 0.954 -5.101 -27.704 1.00 75.88 139 LYS A O 1
ATOM 1156 N N . GLY A 1 140 ? 0.714 -4.658 -25.525 1.00 77.06 140 GLY A N 1
ATOM 1157 C CA . GLY A 1 140 ? -0.036 -5.879 -25.189 1.00 77.06 140 GLY A CA 1
ATOM 1158 C C . GLY A 1 140 ? 0.759 -6.966 -24.457 1.00 77.06 140 GLY A C 1
ATOM 1159 O O . GLY A 1 140 ? 0.170 -7.961 -24.040 1.00 77.06 140 GLY A O 1
ATOM 1160 N N . ILE A 1 141 ? 2.064 -6.776 -24.231 1.00 80.31 141 ILE A N 1
ATOM 1161 C CA . ILE A 1 141 ? 2.868 -7.696 -23.414 1.00 80.31 141 ILE A CA 1
ATOM 1162 C C . ILE A 1 141 ? 2.616 -7.422 -21.925 1.00 80.31 141 ILE A C 1
ATOM 1164 O O . ILE A 1 141 ? 2.519 -6.274 -21.487 1.00 80.31 141 ILE A O 1
ATOM 1168 N N . SER A 1 142 ? 2.539 -8.482 -21.117 1.00 84.19 142 SER A N 1
ATOM 1169 C CA . SER A 1 142 ? 2.440 -8.348 -19.662 1.00 84.19 142 SER A CA 1
ATOM 1170 C C . SER A 1 142 ? 3.674 -7.648 -19.087 1.00 84.19 142 SER A C 1
ATOM 1172 O O . SER A 1 142 ? 4.810 -7.988 -19.418 1.00 84.19 142 SER A O 1
ATOM 1174 N N . VAL A 1 143 ? 3.469 -6.727 -18.141 1.00 78.81 143 VAL A N 1
ATOM 1175 C CA . VAL A 1 143 ? 4.547 -5.978 -17.462 1.00 78.81 143 VAL A CA 1
ATOM 1176 C C . VAL A 1 143 ? 5.641 -6.907 -16.910 1.00 78.81 143 VAL A C 1
ATOM 1178 O O . VAL A 1 143 ? 6.825 -6.574 -16.949 1.00 78.81 143 VAL A O 1
ATOM 1181 N N . GLY A 1 144 ? 5.263 -8.097 -16.427 1.00 81.25 144 GLY A N 1
ATOM 1182 C CA . GLY A 1 144 ? 6.212 -9.083 -15.904 1.00 81.25 144 GLY A CA 1
ATOM 1183 C C . GLY A 1 144 ? 7.093 -9.729 -16.980 1.00 81.25 144 GLY A C 1
ATOM 1184 O O . GLY A 1 144 ? 8.272 -9.978 -16.741 1.00 81.25 144 GLY A O 1
ATOM 1185 N N . GLU A 1 145 ? 6.552 -9.975 -18.172 1.00 84.44 145 GLU A N 1
ATOM 1186 C CA . GLU A 1 145 ? 7.310 -10.509 -19.312 1.00 84.44 145 GLU A CA 1
ATOM 1187 C C . GLU A 1 145 ? 8.194 -9.430 -19.936 1.00 84.44 145 GLU A C 1
ATOM 1189 O O . GLU A 1 145 ? 9.356 -9.690 -20.248 1.00 84.44 145 GLU A O 1
ATOM 1194 N N . TYR A 1 146 ? 7.675 -8.203 -20.026 1.00 84.06 146 TYR A N 1
ATOM 1195 C CA . TYR A 1 146 ? 8.427 -7.024 -20.443 1.00 84.06 146 TYR A CA 1
ATOM 1196 C C . TYR A 1 146 ? 9.676 -6.835 -19.578 1.00 84.06 146 TYR A C 1
ATOM 1198 O O . TYR A 1 146 ? 10.791 -6.786 -20.094 1.00 84.06 146 TYR A O 1
ATOM 1206 N N . SER A 1 147 ? 9.516 -6.837 -18.250 1.00 83.06 147 SER A N 1
ATOM 1207 C CA . SER A 1 147 ? 10.639 -6.676 -17.322 1.00 83.06 147 SER A CA 1
ATOM 1208 C C . SER A 1 147 ? 11.726 -7.741 -17.507 1.00 83.06 147 SER A C 1
ATOM 1210 O O . SER A 1 147 ? 12.911 -7.417 -17.426 1.00 83.06 147 SER A O 1
ATOM 1212 N N . LYS A 1 148 ? 11.350 -9.004 -17.761 1.00 87.75 148 LYS A N 1
ATOM 1213 C CA . LYS A 1 148 ? 12.310 -10.090 -18.025 1.00 87.75 148 LYS A CA 1
ATOM 1214 C C . LYS A 1 148 ? 13.063 -9.871 -19.336 1.00 87.75 148 LYS A C 1
ATOM 1216 O O . LYS A 1 148 ? 14.289 -9.961 -19.347 1.00 87.75 148 LYS A O 1
ATOM 1221 N N . LYS A 1 149 ? 12.349 -9.532 -20.417 1.00 86.31 149 LYS A N 1
ATOM 1222 C CA . LYS A 1 149 ? 12.958 -9.232 -21.724 1.00 86.31 149 LYS A CA 1
ATOM 1223 C C . LYS A 1 149 ? 13.942 -8.063 -21.627 1.00 86.31 149 LYS A C 1
ATOM 1225 O O . LYS A 1 149 ? 15.043 -8.150 -22.163 1.00 86.31 149 LYS A O 1
ATOM 1230 N N . MET A 1 150 ? 13.582 -7.002 -20.903 1.00 86.44 150 MET A N 1
ATOM 1231 C CA . MET A 1 150 ? 14.440 -5.825 -20.750 1.00 86.44 150 MET A CA 1
ATOM 1232 C C . MET A 1 150 ? 15.690 -6.095 -19.919 1.00 86.44 150 MET A C 1
ATOM 1234 O O . MET A 1 150 ? 16.769 -5.634 -20.281 1.00 86.44 150 MET A O 1
ATOM 1238 N N . SER A 1 151 ? 15.575 -6.892 -18.856 1.00 87.81 151 SER A N 1
ATOM 1239 C CA . SER A 1 151 ? 16.731 -7.297 -18.054 1.00 87.81 151 SER A CA 1
ATOM 1240 C C . SER A 1 151 ? 17.712 -8.137 -18.876 1.00 87.81 151 SER A C 1
ATOM 1242 O O . SER A 1 151 ? 18.911 -7.867 -18.858 1.00 87.81 151 SER A O 1
ATOM 1244 N N . GLN A 1 152 ? 17.211 -9.084 -19.676 1.00 88.62 152 GLN A N 1
ATOM 1245 C CA . GLN A 1 152 ? 18.050 -9.874 -20.581 1.00 88.62 152 GLN A CA 1
ATOM 1246 C C . GLN A 1 152 ? 18.724 -9.009 -21.654 1.00 88.62 152 GLN A C 1
ATOM 1248 O O . GLN A 1 152 ? 19.915 -9.185 -21.906 1.00 88.62 152 GLN A O 1
ATOM 1253 N N . LYS A 1 153 ? 17.991 -8.062 -22.261 1.00 87.62 153 LYS A N 1
ATOM 1254 C CA . LYS A 1 153 ? 18.557 -7.112 -23.233 1.00 87.62 153 LYS A CA 1
ATOM 1255 C C . LYS A 1 153 ? 19.644 -6.238 -22.595 1.00 87.62 153 LYS A C 1
ATOM 1257 O O . LYS A 1 153 ? 20.693 -6.070 -23.199 1.00 87.62 153 LYS A O 1
ATOM 1262 N N . TRP A 1 154 ? 19.437 -5.743 -21.372 1.00 87.50 154 TRP A N 1
ATOM 1263 C CA . TRP A 1 154 ? 20.440 -4.949 -20.652 1.00 87.50 154 TRP A CA 1
ATOM 1264 C C . TRP A 1 154 ? 21.709 -5.741 -20.350 1.00 87.50 154 TRP A C 1
ATOM 1266 O O . TRP A 1 154 ? 22.801 -5.237 -20.572 1.00 87.50 154 TRP A O 1
ATOM 1276 N N . ILE A 1 155 ? 21.591 -6.990 -19.888 1.00 90.06 155 ILE A N 1
ATOM 1277 C CA . ILE A 1 155 ? 22.762 -7.834 -19.604 1.00 90.06 155 ILE A CA 1
ATOM 1278 C C . ILE A 1 155 ? 23.585 -8.056 -20.881 1.00 90.06 155 ILE A C 1
ATOM 1280 O O . ILE A 1 155 ? 24.803 -7.894 -20.842 1.00 90.06 155 ILE A O 1
ATOM 1284 N N . LYS A 1 156 ? 22.915 -8.340 -22.006 1.00 89.19 156 LYS A N 1
ATOM 1285 C CA . LYS A 1 156 ? 23.536 -8.586 -23.319 1.00 89.19 156 LYS A CA 1
ATOM 1286 C C . LYS A 1 156 ? 24.048 -7.328 -24.034 1.00 89.19 156 LYS A C 1
ATOM 1288 O O . LYS A 1 156 ? 24.709 -7.459 -25.058 1.00 89.19 156 LYS A O 1
ATOM 1293 N N . LEU A 1 157 ? 23.731 -6.133 -23.537 1.00 87.69 157 LEU A N 1
ATOM 1294 C CA . LEU A 1 157 ? 24.134 -4.875 -24.162 1.00 87.69 157 LEU A CA 1
ATOM 1295 C C . LEU A 1 157 ? 25.659 -4.669 -24.029 1.00 87.69 157 LEU A C 1
ATOM 1297 O O . LEU A 1 157 ? 26.188 -4.915 -22.934 1.00 87.69 157 LEU A O 1
ATOM 1301 N N . PRO A 1 158 ? 26.365 -4.212 -25.084 1.00 91.44 158 PRO A N 1
ATOM 1302 C CA . PRO A 1 158 ? 27.793 -3.919 -25.003 1.00 91.44 158 PRO A CA 1
ATOM 1303 C C . PRO A 1 158 ? 28.079 -2.815 -23.981 1.00 91.44 158 PRO A C 1
ATOM 1305 O O . PRO A 1 158 ? 27.261 -1.918 -23.752 1.00 91.44 158 PRO A O 1
ATOM 1308 N N . GLU A 1 159 ? 29.262 -2.878 -23.369 1.00 87.00 159 GLU A N 1
ATOM 1309 C CA . GLU A 1 159 ? 29.649 -1.946 -22.307 1.00 87.00 159 GLU A CA 1
ATOM 1310 C C . GLU A 1 159 ? 29.704 -0.494 -22.806 1.00 87.00 159 GLU A C 1
ATOM 1312 O O . GLU A 1 159 ? 29.387 0.424 -22.060 1.00 87.00 159 GLU A O 1
ATOM 1317 N N . GLU A 1 160 ? 29.994 -0.270 -24.090 1.00 87.31 160 GLU A N 1
ATOM 1318 C CA . GLU A 1 160 ? 29.987 1.066 -24.697 1.00 87.31 160 GLU A CA 1
ATOM 1319 C C . GLU A 1 160 ? 28.600 1.718 -24.707 1.00 87.31 160 GLU A C 1
ATOM 1321 O O . GLU A 1 160 ? 28.459 2.917 -24.462 1.00 87.31 160 GLU A O 1
ATOM 1326 N N . GLU A 1 161 ? 27.550 0.935 -24.956 1.00 86.44 161 GLU A N 1
ATOM 1327 C CA . GLU A 1 161 ? 26.180 1.438 -24.905 1.00 86.44 161 GLU A CA 1
ATOM 1328 C C . GLU A 1 161 ? 25.706 1.600 -23.465 1.00 86.44 161 GLU A C 1
ATOM 1330 O O . GLU A 1 161 ? 25.067 2.602 -23.143 1.00 86.44 161 GLU A O 1
ATOM 1335 N N . LYS A 1 162 ? 26.080 0.674 -22.572 1.00 89.31 162 LYS A N 1
ATOM 1336 C CA . LYS A 1 162 ? 25.838 0.824 -21.130 1.00 89.31 162 LYS A CA 1
ATOM 1337 C C . LYS A 1 162 ? 26.479 2.101 -20.600 1.00 89.31 162 LYS A C 1
ATOM 1339 O O . LYS A 1 162 ? 25.816 2.841 -19.872 1.00 89.31 162 LYS A O 1
ATOM 1344 N N . LYS A 1 163 ? 27.718 2.397 -21.007 1.00 91.25 163 LYS A N 1
ATOM 1345 C CA . LYS A 1 163 ? 28.479 3.583 -20.598 1.00 91.25 163 LYS A CA 1
ATOM 1346 C C . LYS A 1 163 ? 27.712 4.875 -20.873 1.00 91.25 163 LYS A C 1
ATOM 1348 O O . LYS A 1 163 ? 27.611 5.700 -19.973 1.00 91.25 163 LYS A O 1
ATOM 1353 N N . LYS A 1 164 ? 27.040 4.994 -22.026 1.00 91.00 164 LYS A N 1
ATOM 1354 C CA . LYS A 1 164 ? 26.168 6.147 -22.339 1.00 91.00 164 LYS A CA 1
ATOM 1355 C C . LYS A 1 164 ? 25.075 6.354 -21.284 1.00 91.00 164 LYS A C 1
ATOM 1357 O O . LYS A 1 164 ? 24.824 7.480 -20.865 1.00 91.00 164 LYS A O 1
ATOM 1362 N N . PHE A 1 165 ? 24.445 5.277 -20.813 1.00 90.00 165 PHE A N 1
ATOM 1363 C CA . PHE A 1 165 ? 23.422 5.354 -19.763 1.00 90.00 165 PHE A CA 1
ATOM 1364 C C . PHE A 1 165 ? 24.011 5.618 -18.370 1.00 90.00 165 PHE A C 1
ATOM 1366 O O . PHE A 1 165 ? 23.352 6.248 -17.539 1.00 90.00 165 PHE A O 1
ATOM 1373 N N . PHE A 1 166 ? 25.232 5.150 -18.094 1.00 90.44 166 PHE A N 1
ATOM 1374 C CA . PHE A 1 166 ? 25.958 5.489 -16.867 1.00 90.44 166 PHE A CA 1
ATOM 1375 C C . PHE A 1 166 ? 26.334 6.973 -16.826 1.00 90.44 166 PHE A C 1
ATOM 1377 O O . PHE A 1 166 ? 26.079 7.627 -15.811 1.00 90.44 166 PHE A O 1
ATOM 1384 N N . ASP A 1 167 ? 26.851 7.508 -17.929 1.00 91.31 167 ASP A N 1
ATOM 1385 C CA . ASP A 1 167 ? 27.206 8.920 -18.077 1.00 91.31 167 ASP A CA 1
ATOM 1386 C C . ASP A 1 167 ? 25.961 9.814 -17.979 1.00 91.31 167 ASP A C 1
ATOM 1388 O O . ASP A 1 167 ? 25.951 10.785 -17.221 1.00 91.31 167 ASP A O 1
ATOM 1392 N N . GLU A 1 168 ? 24.861 9.443 -18.642 1.00 87.50 168 GLU A N 1
ATOM 1393 C CA . GLU A 1 168 ? 23.593 10.178 -18.553 1.00 87.50 168 GLU A CA 1
ATOM 1394 C C . GLU A 1 168 ? 23.000 10.129 -17.133 1.00 87.50 168 GLU A C 1
ATOM 1396 O O . GLU A 1 168 ? 22.552 11.147 -16.605 1.00 87.50 168 GLU A O 1
ATOM 1401 N N . SER A 1 169 ? 23.064 8.981 -16.446 1.00 89.06 169 SER A N 1
ATOM 1402 C CA . SER A 1 169 ? 22.652 8.888 -15.037 1.00 89.06 169 SER A CA 1
ATOM 1403 C C . SER A 1 169 ? 23.517 9.771 -14.133 1.00 89.06 169 SER A C 1
ATOM 1405 O O . SER A 1 169 ? 22.994 10.426 -13.227 1.00 89.06 169 SER A O 1
ATOM 1407 N N . LYS A 1 170 ? 24.834 9.831 -14.375 1.00 89.31 170 LYS A N 1
ATOM 1408 C CA . LYS A 1 170 ? 25.754 10.708 -13.638 1.00 89.31 170 LYS A CA 1
ATOM 1409 C C . LYS A 1 170 ? 25.406 12.180 -13.865 1.00 89.31 170 LYS A C 1
ATOM 1411 O O . LYS A 1 170 ? 25.242 12.913 -12.892 1.00 89.31 170 LYS A O 1
ATOM 1416 N N . ARG A 1 171 ? 25.177 12.580 -15.116 1.00 89.12 171 ARG A N 1
ATOM 1417 C CA . ARG A 1 171 ? 24.755 13.937 -15.485 1.00 89.12 171 ARG A CA 1
ATOM 1418 C C . ARG A 1 171 ? 23.428 14.327 -14.832 1.00 89.12 171 ARG A C 1
ATOM 1420 O O . ARG A 1 171 ? 23.313 15.420 -14.281 1.00 89.12 171 ARG A O 1
ATOM 1427 N N . GLN A 1 172 ? 22.439 13.430 -14.820 1.00 85.81 172 GLN A N 1
ATOM 1428 C CA . GLN A 1 172 ? 21.170 13.668 -14.122 1.00 85.81 172 GLN A CA 1
ATOM 1429 C C . GLN A 1 172 ? 21.369 13.851 -12.617 1.00 85.81 172 GLN A C 1
ATOM 1431 O O . GLN A 1 172 ? 20.756 14.740 -12.028 1.00 85.81 172 GLN A O 1
ATOM 1436 N N . LYS A 1 173 ? 22.241 13.052 -11.985 1.00 86.31 173 LYS A N 1
ATOM 1437 C CA . LYS A 1 173 ? 22.575 13.209 -10.559 1.00 86.31 173 LYS A CA 1
ATOM 1438 C C . LYS A 1 173 ? 23.229 14.556 -10.270 1.00 86.31 173 LYS A C 1
ATOM 1440 O O . LYS A 1 173 ? 22.848 15.205 -9.301 1.00 86.31 173 LYS A O 1
ATOM 1445 N N . GLU A 1 174 ? 24.177 14.983 -11.095 1.00 87.50 174 GLU A N 1
ATOM 1446 C CA . GLU A 1 174 ? 24.863 16.270 -10.938 1.00 87.50 174 GLU A CA 1
ATOM 1447 C C . GLU A 1 174 ? 23.903 17.449 -11.124 1.00 87.50 174 GLU A C 1
ATOM 1449 O O . GLU A 1 174 ? 23.878 18.360 -10.297 1.00 87.50 174 GLU A O 1
ATOM 1454 N N . ASN A 1 175 ? 23.057 17.411 -12.157 1.00 85.06 175 ASN A N 1
ATOM 1455 C CA . ASN A 1 175 ? 22.027 18.427 -12.383 1.00 85.06 175 ASN A CA 1
ATOM 1456 C C . ASN A 1 175 ? 21.043 18.499 -11.211 1.00 85.06 175 ASN A C 1
ATOM 1458 O O . ASN A 1 175 ? 20.716 19.587 -10.744 1.00 85.06 175 ASN A O 1
ATOM 1462 N N . PHE A 1 176 ? 20.619 17.346 -10.691 1.00 81.88 176 PHE A N 1
ATOM 1463 C CA . PHE A 1 176 ? 19.751 17.268 -9.521 1.00 81.88 176 PHE A CA 1
ATOM 1464 C C . PHE A 1 176 ? 20.411 17.876 -8.276 1.00 81.88 176 PHE A C 1
ATOM 1466 O O . PHE A 1 176 ? 19.781 18.651 -7.562 1.00 81.88 176 PHE A O 1
ATOM 1473 N N . GLN A 1 177 ? 21.694 17.587 -8.032 1.00 83.25 177 GLN A N 1
ATOM 1474 C CA . GLN A 1 177 ? 22.445 18.186 -6.924 1.00 83.25 177 GLN A CA 1
ATOM 1475 C C . GLN A 1 177 ? 22.600 19.704 -7.070 1.00 83.25 177 GLN A C 1
ATOM 1477 O O . GLN A 1 177 ? 22.460 20.423 -6.082 1.00 83.25 177 GLN A O 1
ATOM 1482 N N . LYS A 1 178 ? 22.869 20.205 -8.282 1.00 85.12 178 LYS A N 1
ATOM 1483 C CA . LYS A 1 178 ? 22.932 21.651 -8.552 1.00 85.12 178 LYS A CA 1
ATOM 1484 C C . LYS A 1 178 ? 21.588 22.325 -8.279 1.00 85.12 178 LYS A C 1
ATOM 1486 O O . LYS A 1 178 ? 21.554 23.355 -7.616 1.00 85.12 178 LYS A O 1
ATOM 1491 N N . LEU A 1 179 ? 20.495 21.711 -8.729 1.00 82.06 179 LEU A N 1
ATOM 1492 C CA . LEU A 1 179 ? 19.143 22.223 -8.527 1.00 82.06 179 LEU A CA 1
ATOM 1493 C C . LEU A 1 179 ? 18.754 22.269 -7.042 1.00 82.06 179 LEU A C 1
ATOM 1495 O O . LEU A 1 179 ? 18.138 23.235 -6.606 1.00 82.06 179 LEU A O 1
ATOM 1499 N N . LEU A 1 180 ? 19.149 21.264 -6.252 1.00 81.50 180 LEU A N 1
ATOM 1500 C CA . LEU A 1 180 ? 18.956 21.289 -4.799 1.00 81.50 180 LEU A CA 1
ATOM 1501 C C . LEU A 1 180 ? 19.673 22.480 -4.155 1.00 81.50 180 LEU A C 1
ATOM 1503 O O . LEU A 1 180 ? 19.033 23.243 -3.440 1.00 81.50 180 LEU A O 1
ATOM 1507 N N . LYS A 1 181 ? 20.956 22.687 -4.479 1.00 82.56 181 LYS A N 1
ATOM 1508 C CA . LYS A 1 181 ? 21.739 23.821 -3.958 1.00 82.56 181 LYS A CA 1
ATOM 1509 C C . LYS A 1 181 ? 21.138 25.172 -4.354 1.00 82.56 181 LYS A C 1
ATOM 1511 O O . LYS A 1 181 ? 21.084 26.089 -3.545 1.00 82.56 181 LYS A O 1
ATOM 1516 N N . GLN A 1 182 ? 20.662 25.300 -5.592 1.00 77.88 182 GLN A N 1
ATOM 1517 C CA . GLN A 1 182 ? 20.018 26.525 -6.066 1.00 77.88 182 GLN A CA 1
ATOM 1518 C C . GLN A 1 182 ? 18.702 26.805 -5.326 1.00 77.88 182 GLN A C 1
ATOM 1520 O O . GLN A 1 182 ? 18.452 27.941 -4.940 1.00 77.88 182 GLN A O 1
ATOM 1525 N N . ASN A 1 183 ? 17.887 25.776 -5.089 1.00 73.31 183 ASN A N 1
ATOM 1526 C CA . ASN A 1 183 ? 16.622 25.913 -4.366 1.00 73.31 183 ASN A CA 1
ATOM 1527 C C . ASN A 1 183 ? 16.811 26.176 -2.864 1.00 73.31 183 ASN A C 1
ATOM 1529 O O . ASN A 1 183 ? 15.955 26.812 -2.256 1.00 73.31 183 ASN A O 1
ATOM 1533 N N . GLU A 1 184 ? 17.894 25.680 -2.261 1.00 74.56 184 GLU A N 1
ATOM 1534 C CA . GLU A 1 184 ? 18.283 26.017 -0.884 1.00 74.56 184 GLU A CA 1
ATOM 1535 C C . GLU A 1 184 ? 18.687 27.494 -0.780 1.00 74.56 184 GLU A C 1
ATOM 1537 O O . GLU A 1 184 ? 18.217 28.197 0.110 1.00 74.56 184 GLU A O 1
ATOM 1542 N N . ASN A 1 185 ? 19.464 27.991 -1.746 1.00 69.88 185 ASN A N 1
ATOM 1543 C CA . ASN A 1 185 ? 19.899 29.389 -1.790 1.00 69.88 185 ASN A CA 1
ATOM 1544 C C . ASN A 1 185 ? 18.768 30.387 -2.100 1.00 69.88 185 ASN A C 1
ATOM 1546 O O . ASN A 1 185 ? 18.904 31.561 -1.788 1.00 69.88 185 ASN A O 1
ATOM 1550 N N . GLN A 1 186 ? 17.673 29.947 -2.729 1.00 60.12 186 GLN A N 1
ATOM 1551 C CA . GLN A 1 186 ? 16.493 30.781 -3.009 1.00 60.12 186 GLN A CA 1
ATOM 1552 C C . GLN A 1 186 ? 15.481 30.833 -1.849 1.00 60.12 186 GLN A C 1
ATOM 1554 O O . GLN A 1 186 ? 14.454 31.496 -1.972 1.00 60.12 186 GLN A O 1
ATOM 1559 N N . GLN A 1 187 ? 15.727 30.110 -0.751 1.00 53.81 187 GLN A N 1
ATOM 1560 C CA . GLN A 1 187 ? 14.863 30.089 0.438 1.00 53.81 187 GLN A CA 1
ATOM 1561 C C . GLN A 1 187 ? 15.448 30.851 1.641 1.00 53.81 187 GLN A C 1
ATOM 1563 O O . GLN A 1 187 ? 14.942 30.704 2.754 1.00 53.81 187 GLN A O 1
ATOM 1568 N N . ILE A 1 188 ? 16.484 31.663 1.407 1.00 45.19 188 ILE A N 1
ATOM 1569 C CA . ILE A 1 188 ? 17.058 32.646 2.341 1.00 45.19 188 ILE A CA 1
ATOM 1570 C C . ILE A 1 188 ? 16.711 34.036 1.810 1.00 45.19 188 ILE A C 1
ATOM 1572 O O . ILE A 1 188 ? 16.316 34.887 2.634 1.00 45.19 188 ILE A O 1
#

Radius of gyration: 26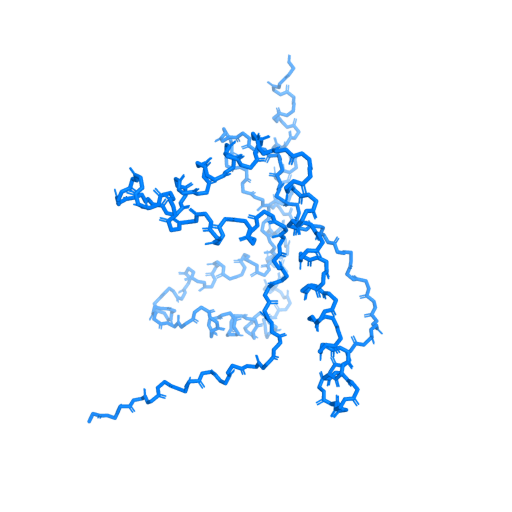.94 Å; chains: 1; bounding box: 59×64×63 Å